Protein AF-A0AB34J6I8-F1 (afdb_monomer_lite)

Organism: Prymnesium parvum (NCBI:txid97485)

pLDDT: mean 70.32, std 20.54, range [37.75, 97.75]

Sequence (292 aa):
MPMGRDIDIMGYQRGAHVDGAAVCPQYVFKIPGGTNPDGTALFGWNDSAAVLCTRCGHRDSDHVVIRDTTLDEMNKKEEPARPVAARPPAAKPPAASPAAAMAVHELEHAVHAPLQLFELEPGVADPLASVAYADAKREHEAKVKARVLAEKAEAARIAQAMESASLRQPAARAVSVDPSEEENARRLADENERFKAEVEAMVKQARTAPPTSSKVAALSALPPEGSPADVAEMLSKLNLSQYIEKFEEEGMELSVLIALARGDGKEALDEALKEAGVKSVGHRLKIFAALQ

Structure (mmCIF, N/CA/C/O backbone):
data_AF-A0AB34J6I8-F1
#
_entry.id   AF-A0AB34J6I8-F1
#
loop_
_atom_site.group_PDB
_atom_site.id
_atom_site.type_symbol
_atom_site.label_atom_id
_atom_site.label_alt_id
_atom_site.label_comp_id
_atom_site.label_asym_id
_atom_site.label_entity_id
_atom_site.label_seq_id
_atom_site.pdbx_PDB_ins_code
_atom_site.Cartn_x
_atom_site.Cartn_y
_atom_site.Cartn_z
_atom_site.occupancy
_atom_site.B_iso_or_equiv
_atom_site.auth_seq_id
_atom_site.auth_comp_id
_atom_site.auth_asym_id
_atom_site.auth_atom_id
_atom_site.pdbx_PDB_model_num
ATOM 1 N N . MET A 1 1 ? 4.162 -9.900 -49.508 1.00 40.66 1 MET A N 1
ATOM 2 C CA . MET A 1 1 ? 2.695 -9.699 -49.537 1.00 40.66 1 MET A CA 1
ATOM 3 C C . MET A 1 1 ? 2.414 -8.280 -49.070 1.00 40.66 1 MET A C 1
ATOM 5 O O . MET A 1 1 ? 3.150 -7.835 -48.197 1.00 40.66 1 MET A O 1
ATOM 9 N N . PRO A 1 2 ? 1.457 -7.537 -49.651 1.00 38.12 2 PRO A N 1
ATOM 10 C CA . PRO A 1 2 ? 1.084 -6.235 -49.105 1.00 38.12 2 PRO A CA 1
ATOM 11 C C . PRO A 1 2 ? 0.575 -6.454 -47.677 1.00 38.12 2 PRO A C 1
ATOM 13 O O . PRO A 1 2 ? -0.382 -7.202 -47.483 1.00 38.12 2 PRO A O 1
ATOM 16 N N . MET A 1 3 ? 1.248 -5.871 -46.682 1.00 43.16 3 MET A N 1
ATOM 17 C CA . MET A 1 3 ? 0.738 -5.879 -45.313 1.00 43.16 3 MET A CA 1
ATOM 18 C C . MET A 1 3 ? -0.619 -5.170 -45.338 1.00 43.16 3 MET A C 1
ATOM 20 O O . MET A 1 3 ? -0.734 -4.064 -45.875 1.00 43.16 3 MET A O 1
ATOM 24 N N . GLY A 1 4 ? -1.669 -5.836 -44.848 1.00 52.19 4 GLY A N 1
ATOM 25 C CA . GLY A 1 4 ? -2.966 -5.187 -44.671 1.00 52.19 4 GLY A CA 1
ATOM 26 C C . GLY A 1 4 ? -2.766 -3.931 -43.823 1.00 52.19 4 GLY A C 1
ATOM 27 O O . GLY A 1 4 ? -1.995 -3.968 -42.870 1.00 52.19 4 GLY A O 1
ATOM 28 N N . ARG A 1 5 ? -3.426 -2.817 -44.170 1.00 53.84 5 ARG A N 1
ATOM 29 C CA . ARG A 1 5 ? -3.238 -1.498 -43.515 1.00 53.84 5 ARG A CA 1
ATOM 30 C C . ARG A 1 5 ? -3.460 -1.522 -41.991 1.00 53.84 5 ARG A C 1
ATOM 32 O O . ARG A 1 5 ? -3.055 -0.606 -41.275 1.00 53.84 5 ARG A O 1
ATOM 39 N N . ASP A 1 6 ? -4.071 -2.595 -41.508 1.00 54.31 6 ASP A N 1
ATOM 40 C CA . ASP A 1 6 ? -4.494 -2.792 -40.130 1.00 54.31 6 ASP A CA 1
ATOM 41 C C . ASP A 1 6 ? -3.603 -3.781 -39.361 1.00 54.31 6 ASP A C 1
ATOM 43 O O . ASP A 1 6 ? -3.950 -4.159 -38.244 1.00 54.31 6 ASP A O 1
ATOM 47 N N . ILE A 1 7 ? -2.471 -4.190 -39.948 1.00 54.69 7 ILE A N 1
ATOM 48 C CA . ILE A 1 7 ? -1.464 -5.046 -39.316 1.00 54.69 7 ILE A CA 1
ATOM 49 C C . ILE A 1 7 ? -0.246 -4.189 -38.958 1.00 54.69 7 ILE A C 1
ATOM 51 O O . ILE A 1 7 ? 0.306 -3.500 -39.817 1.00 54.69 7 ILE A O 1
ATOM 55 N N . ASP A 1 8 ? 0.135 -4.193 -37.684 1.00 53.00 8 ASP A N 1
ATOM 56 C CA . ASP A 1 8 ? 1.329 -3.502 -37.195 1.00 53.00 8 ASP A CA 1
ATOM 57 C C . ASP A 1 8 ? 2.629 -4.159 -37.707 1.00 53.00 8 ASP A C 1
ATOM 59 O O . ASP A 1 8 ? 2.628 -5.309 -38.146 1.00 53.00 8 ASP A O 1
ATOM 63 N N . ILE A 1 9 ? 3.756 -3.448 -37.612 1.00 48.53 9 ILE A N 1
ATOM 64 C CA . ILE A 1 9 ? 5.097 -3.944 -37.951 1.00 48.53 9 ILE A CA 1
ATOM 65 C C . ILE A 1 9 ? 5.464 -5.235 -37.199 1.00 48.53 9 ILE A C 1
ATOM 67 O O . ILE A 1 9 ? 6.240 -6.037 -37.711 1.00 48.53 9 ILE A O 1
ATOM 71 N N . MET A 1 10 ? 4.855 -5.473 -36.033 1.00 46.88 10 MET A N 1
ATOM 72 C CA . MET A 1 10 ? 5.020 -6.692 -35.232 1.00 46.88 10 MET A CA 1
ATOM 73 C C . MET A 1 10 ? 4.006 -7.808 -35.562 1.00 46.88 10 MET A C 1
ATOM 75 O O . MET A 1 10 ? 3.987 -8.836 -34.894 1.00 46.88 10 MET A O 1
ATOM 79 N N . GLY A 1 11 ? 3.149 -7.638 -36.578 1.00 52.91 11 GLY A N 1
ATOM 80 C CA . GLY A 1 11 ? 2.193 -8.661 -37.026 1.00 52.91 11 GLY A CA 1
ATOM 81 C C . GLY A 1 11 ? 0.832 -8.662 -36.314 1.00 52.91 11 GLY A C 1
ATOM 82 O O . GLY A 1 11 ? -0.002 -9.526 -36.599 1.00 52.91 11 GLY A O 1
ATOM 83 N N . TYR A 1 12 ? 0.569 -7.696 -35.429 1.00 56.09 12 TYR A N 1
ATOM 84 C CA . TYR A 1 12 ? -0.700 -7.580 -34.701 1.00 56.09 12 TYR A CA 1
ATOM 85 C C . TYR A 1 12 ? -1.813 -6.990 -35.565 1.00 56.09 12 TYR A C 1
ATOM 87 O O . TYR A 1 12 ? -1.638 -5.929 -36.161 1.00 56.09 12 TYR A O 1
ATOM 95 N N . GLN A 1 13 ? -2.973 -7.651 -35.605 1.00 54.62 13 GLN A N 1
ATOM 96 C CA . GLN A 1 13 ? -4.140 -7.201 -36.366 1.00 54.62 13 GLN A CA 1
ATOM 97 C C . GLN A 1 13 ? -5.084 -6.374 -35.478 1.00 54.62 13 GLN A C 1
ATOM 99 O O . GLN A 1 13 ? -5.568 -6.860 -34.458 1.00 54.62 13 GLN A O 1
ATOM 104 N N . ARG A 1 14 ? -5.359 -5.121 -35.864 1.00 56.16 14 ARG A N 1
ATOM 105 C CA . ARG A 1 14 ? -6.187 -4.189 -35.078 1.00 56.16 14 ARG A CA 1
ATOM 106 C C . ARG A 1 14 ? -7.669 -4.595 -35.027 1.00 56.16 14 ARG A C 1
ATOM 108 O O . ARG A 1 14 ? -8.263 -4.924 -36.052 1.00 56.16 14 ARG A O 1
ATOM 115 N N . GLY A 1 15 ? -8.282 -4.440 -33.847 1.00 50.62 15 GLY A N 1
ATOM 116 C CA . GLY A 1 15 ? -9.727 -4.247 -33.674 1.00 50.62 15 GLY A CA 1
ATOM 117 C C . GLY A 1 15 ? -10.545 -5.437 -33.172 1.00 50.62 15 GLY A C 1
ATOM 118 O O . GLY A 1 15 ? -11.742 -5.255 -32.972 1.00 50.62 15 GLY A O 1
ATOM 119 N N . ALA A 1 16 ? -9.960 -6.615 -32.957 1.00 52.97 16 ALA A N 1
ATOM 120 C CA . ALA A 1 16 ? -10.672 -7.714 -32.304 1.00 52.97 16 ALA A CA 1
ATOM 121 C C . ALA A 1 16 ? -10.803 -7.449 -30.793 1.00 52.97 16 ALA A C 1
ATOM 123 O O . ALA A 1 16 ? -9.879 -6.930 -30.171 1.00 52.97 16 ALA A O 1
ATOM 124 N N . HIS A 1 17 ? -11.960 -7.783 -30.224 1.00 53.38 17 HIS A N 1
ATOM 125 C CA . HIS A 1 17 ? -12.178 -7.751 -28.781 1.00 53.38 17 HIS A CA 1
ATOM 126 C C . HIS A 1 17 ? -11.607 -9.018 -28.139 1.00 53.38 17 HIS A C 1
ATOM 128 O O . HIS A 1 17 ? -11.623 -10.082 -28.763 1.00 53.38 17 HIS A O 1
ATOM 134 N N . VAL A 1 18 ? -11.180 -8.920 -26.876 1.00 53.59 18 VAL A N 1
ATOM 135 C CA . VAL A 1 18 ? -10.794 -10.089 -26.058 1.00 53.59 18 VAL A CA 1
ATOM 136 C C . VAL A 1 18 ? -11.926 -11.132 -26.019 1.00 53.59 18 VAL A C 1
ATOM 138 O O . VAL A 1 18 ? -11.663 -12.330 -26.062 1.00 53.59 18 VAL A O 1
ATOM 141 N N . ASP A 1 19 ? -13.184 -10.681 -26.070 1.00 53.12 19 ASP A N 1
ATOM 142 C CA . ASP A 1 19 ? -14.381 -11.532 -26.011 1.00 53.12 19 ASP A CA 1
ATOM 143 C C . ASP A 1 19 ? -14.828 -12.125 -27.367 1.00 53.12 19 ASP A C 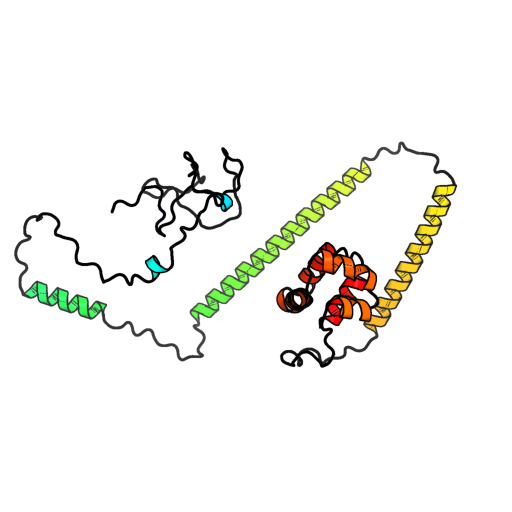1
ATOM 145 O O . ASP A 1 19 ? -15.854 -12.805 -27.440 1.00 53.12 19 ASP A O 1
ATOM 149 N N . GLY A 1 20 ? -14.091 -11.895 -28.463 1.00 49.44 20 GLY A N 1
ATOM 150 C CA . GLY A 1 20 ? -14.336 -12.585 -29.733 1.00 49.44 20 GLY A CA 1
ATOM 151 C C . GLY A 1 20 ? -14.052 -11.788 -31.008 1.00 49.44 20 GLY A C 1
ATOM 152 O O . GLY A 1 20 ? -13.880 -10.569 -31.016 1.00 49.44 20 GLY A O 1
ATOM 153 N N . ALA A 1 21 ? -14.054 -12.514 -32.132 1.00 44.28 21 ALA A N 1
ATOM 154 C CA . ALA A 1 21 ? -13.615 -12.080 -33.466 1.00 44.28 21 ALA A CA 1
ATOM 155 C C . ALA A 1 21 ? -14.528 -11.058 -34.183 1.00 44.28 21 ALA A C 1
ATOM 157 O O . ALA A 1 21 ? -14.562 -10.998 -35.414 1.00 44.28 21 ALA A O 1
ATOM 158 N N . ALA A 1 22 ? -15.276 -10.239 -33.446 1.00 50.84 22 ALA A N 1
ATOM 159 C CA . ALA A 1 22 ? -15.954 -9.086 -34.015 1.00 50.84 22 ALA A CA 1
ATOM 160 C C . ALA A 1 22 ? -14.975 -7.908 -34.019 1.00 50.84 22 ALA A C 1
ATOM 162 O O . ALA A 1 22 ? -14.840 -7.189 -33.033 1.00 50.84 22 ALA A O 1
ATOM 163 N N . VAL A 1 23 ? -14.270 -7.727 -35.136 1.00 53.97 23 VAL A N 1
ATOM 164 C CA . VAL A 1 23 ? -13.429 -6.545 -35.349 1.00 53.97 23 VAL A CA 1
ATOM 165 C C . VAL A 1 23 ? -14.320 -5.305 -35.284 1.00 53.97 23 VAL A C 1
ATOM 167 O O . VAL A 1 23 ? -15.255 -5.209 -36.080 1.00 53.97 23 VAL A O 1
ATOM 170 N N . CYS A 1 24 ? -14.061 -4.359 -34.375 1.00 53.19 24 CYS A N 1
ATOM 171 C CA . CYS A 1 24 ? -14.799 -3.096 -34.330 1.00 53.19 24 CYS A CA 1
ATOM 172 C C . CYS A 1 24 ? -14.593 -2.364 -35.671 1.00 53.19 24 CYS A C 1
ATOM 174 O O . CYS A 1 24 ? -13.497 -1.865 -35.942 1.00 53.19 24 CYS A O 1
ATOM 176 N N . PRO A 1 25 ? -15.620 -2.282 -36.539 1.00 51.72 25 PRO A N 1
ATOM 177 C CA . PRO A 1 25 ? -15.422 -1.993 -37.962 1.00 51.72 25 PRO A CA 1
ATOM 178 C C . PRO A 1 25 ? -15.027 -0.538 -38.253 1.00 51.72 25 PRO A C 1
ATOM 180 O O . PRO A 1 25 ? -14.805 -0.177 -39.405 1.00 51.72 25 PRO A O 1
ATOM 183 N N . GLN A 1 26 ? -14.971 0.322 -37.230 1.00 49.09 26 GLN A N 1
ATOM 184 C CA . GLN A 1 26 ? -14.613 1.738 -37.351 1.00 49.09 26 GLN A CA 1
ATOM 185 C C . GLN A 1 26 ? -13.734 2.221 -36.191 1.00 49.09 26 GLN A C 1
ATOM 187 O O . GLN A 1 26 ? -13.915 3.334 -35.695 1.00 49.09 26 GLN A O 1
ATOM 192 N N . TYR A 1 27 ? -12.794 1.396 -35.732 1.00 49.91 27 TYR A N 1
ATOM 193 C CA . TYR A 1 27 ? -11.804 1.833 -34.752 1.00 49.91 27 TYR A CA 1
ATOM 194 C C . TYR A 1 27 ? -10.864 2.878 -35.385 1.00 49.91 27 TYR A C 1
ATOM 196 O O . TYR A 1 27 ? -9.976 2.546 -36.167 1.00 49.91 27 TYR A O 1
ATOM 204 N N . VAL A 1 28 ? -11.092 4.162 -35.091 1.00 47.44 28 VAL A N 1
ATOM 205 C CA . VAL A 1 28 ? -10.280 5.286 -35.585 1.00 47.44 28 VAL A CA 1
ATOM 206 C C . VAL A 1 28 ? -9.647 5.986 -34.392 1.00 47.44 28 VAL A C 1
ATOM 208 O O . VAL A 1 28 ? -10.306 6.761 -33.701 1.00 47.44 28 VAL A O 1
ATOM 211 N N . PHE A 1 29 ? -8.357 5.742 -34.166 1.00 50.75 29 PHE A N 1
ATOM 212 C CA . PHE A 1 29 ? -7.576 6.526 -33.215 1.00 50.75 29 PHE A CA 1
ATOM 213 C C . PHE A 1 29 ? -7.026 7.767 -33.930 1.00 50.75 29 PHE A C 1
ATOM 215 O O . PHE A 1 29 ? -6.323 7.656 -34.934 1.00 50.75 29 PHE A O 1
ATOM 222 N N . LYS A 1 30 ? -7.341 8.963 -33.428 1.00 44.44 30 LYS A N 1
ATOM 223 C CA . LYS A 1 30 ? -6.627 10.191 -33.796 1.00 44.44 30 LYS A CA 1
ATOM 224 C C . LYS A 1 30 ? -5.776 10.601 -32.606 1.00 44.44 30 LYS A C 1
ATOM 226 O O . LYS A 1 30 ? -6.299 11.172 -31.657 1.00 44.44 30 LYS A O 1
ATOM 231 N N . ILE A 1 31 ? -4.474 10.329 -32.676 1.00 45.28 31 ILE A N 1
ATOM 232 C CA . ILE A 1 31 ? -3.503 10.917 -31.750 1.00 45.28 31 ILE A CA 1
ATOM 233 C C . ILE A 1 31 ? -3.376 12.396 -32.131 1.00 45.28 31 ILE A C 1
ATOM 235 O O . ILE A 1 31 ? -2.993 12.691 -33.270 1.00 45.28 31 ILE A O 1
ATOM 239 N N . PRO A 1 32 ? -3.693 13.352 -31.246 1.00 41.47 32 PRO A N 1
ATOM 240 C CA . PRO A 1 32 ? -3.373 14.742 -31.513 1.00 41.47 32 PRO A CA 1
ATOM 241 C C . PRO A 1 32 ? -1.844 14.909 -31.475 1.00 41.47 32 PRO A C 1
ATOM 243 O O . PRO A 1 32 ? -1.246 14.890 -30.406 1.00 41.47 32 PRO A O 1
ATOM 246 N N . GLY A 1 33 ? -1.211 15.065 -32.645 1.00 44.88 33 GLY A N 1
ATOM 247 C CA . GLY A 1 33 ? 0.167 15.571 -32.747 1.00 44.88 33 GLY A CA 1
ATOM 248 C C . GLY A 1 33 ? 1.246 14.654 -33.337 1.00 44.88 33 GLY A C 1
ATOM 249 O O . GLY A 1 33 ? 2.400 15.065 -33.342 1.00 44.88 33 GLY A O 1
ATOM 250 N N . GLY A 1 34 ? 0.931 13.470 -33.872 1.00 45.44 34 GLY A N 1
ATOM 251 C CA . GLY A 1 34 ? 1.958 12.597 -34.459 1.00 45.44 34 GLY A CA 1
ATOM 252 C C . GLY A 1 34 ? 1.508 11.916 -35.743 1.00 45.44 34 GLY A C 1
ATOM 253 O O . GLY A 1 34 ? 0.829 10.895 -35.689 1.00 45.44 34 GLY A O 1
ATOM 254 N N . THR A 1 35 ? 1.912 12.444 -36.896 1.00 52.34 35 THR A N 1
ATOM 255 C CA . THR A 1 35 ? 1.857 11.733 -38.183 1.00 52.34 35 THR A CA 1
ATOM 256 C C . THR A 1 35 ? 3.265 11.585 -38.737 1.00 52.34 35 THR A C 1
ATOM 258 O O . THR A 1 35 ? 4.020 12.556 -38.765 1.00 52.34 35 THR A O 1
ATOM 261 N N . ASN A 1 36 ? 3.599 10.381 -39.196 1.00 53.25 36 ASN A N 1
ATOM 262 C CA . ASN A 1 36 ? 4.770 10.116 -40.024 1.00 53.25 36 ASN A CA 1
ATOM 263 C C . ASN A 1 36 ? 4.726 10.963 -41.311 1.00 53.25 36 ASN A C 1
ATOM 265 O O . ASN A 1 36 ? 3.641 11.392 -41.723 1.00 53.25 36 ASN A O 1
ATOM 269 N N . PRO A 1 37 ? 5.869 11.145 -41.999 1.00 46.38 37 PRO A N 1
ATOM 270 C CA . PRO A 1 37 ? 5.936 11.820 -43.302 1.00 46.38 37 PRO A CA 1
ATOM 271 C C . PRO A 1 37 ? 4.986 11.217 -44.350 1.00 46.38 37 PRO A C 1
ATOM 273 O O . PRO A 1 37 ? 4.523 11.911 -45.251 1.00 46.38 37 PRO A O 1
ATOM 276 N N . ASP A 1 38 ? 4.653 9.938 -44.183 1.00 54.22 38 ASP A N 1
ATOM 277 C CA . ASP A 1 38 ? 3.806 9.141 -45.072 1.00 54.22 38 ASP A CA 1
ATOM 278 C C . ASP A 1 38 ? 2.299 9.323 -44.780 1.00 54.22 38 ASP A C 1
ATOM 280 O O . ASP A 1 38 ? 1.450 8.695 -45.412 1.00 54.22 38 ASP A O 1
ATOM 284 N N . GLY A 1 39 ? 1.949 10.157 -43.790 1.00 54.38 39 GLY A N 1
ATOM 285 C CA . GLY A 1 39 ? 0.573 10.451 -43.371 1.00 54.38 39 GLY A CA 1
ATOM 286 C C . GLY A 1 39 ? -0.035 9.454 -42.376 1.00 54.38 39 GLY A C 1
ATOM 287 O O . GLY A 1 39 ? -1.179 9.630 -41.957 1.00 54.38 39 GLY A O 1
ATOM 288 N N . THR A 1 40 ? 0.700 8.417 -41.968 1.00 54.06 40 THR A N 1
ATOM 289 C CA . THR A 1 40 ? 0.245 7.437 -40.967 1.00 54.06 40 THR A CA 1
ATOM 290 C C . THR A 1 40 ? 0.448 7.971 -39.547 1.00 54.06 40 THR A C 1
ATOM 292 O O . THR A 1 40 ? 1.470 8.593 -39.271 1.00 54.06 40 THR A O 1
ATOM 295 N N . ALA A 1 41 ? -0.484 7.730 -38.623 1.00 53.06 41 ALA A N 1
ATOM 296 C CA . ALA A 1 41 ? -0.333 8.161 -37.229 1.00 53.06 41 ALA A CA 1
ATOM 297 C C . ALA A 1 41 ? 0.813 7.405 -36.520 1.00 53.06 41 ALA A C 1
ATOM 299 O O . ALA A 1 41 ? 0.943 6.191 -36.674 1.00 53.06 41 ALA A O 1
ATOM 300 N N . LEU A 1 42 ? 1.647 8.132 -35.773 1.00 44.69 42 LEU A N 1
ATOM 301 C CA . LEU A 1 42 ? 2.812 7.629 -35.035 1.00 44.69 42 LEU A CA 1
ATOM 302 C C . LEU A 1 42 ? 2.339 7.087 -33.679 1.00 44.69 42 LEU A C 1
ATOM 304 O O . LEU A 1 42 ? 1.887 7.867 -32.844 1.00 44.69 42 LEU A O 1
ATOM 308 N N . PHE A 1 43 ? 2.406 5.772 -33.459 1.00 53.78 43 PHE A N 1
ATOM 309 C CA . PHE A 1 43 ? 1.937 5.161 -32.211 1.00 53.78 43 PHE A CA 1
ATOM 310 C C . PHE A 1 43 ? 3.058 5.097 -31.170 1.00 53.78 43 PHE A C 1
ATOM 312 O O . PHE A 1 43 ? 4.060 4.412 -31.359 1.00 53.78 43 PHE A O 1
ATOM 319 N N . GLY A 1 44 ? 2.877 5.828 -30.067 1.00 40.47 44 GLY A N 1
ATOM 320 C CA . GLY A 1 44 ? 3.699 5.717 -28.867 1.00 40.47 44 GLY A CA 1
ATOM 321 C C . GLY A 1 44 ? 3.104 4.679 -27.923 1.00 40.47 44 GLY A C 1
ATOM 322 O O . GLY A 1 44 ? 1.954 4.803 -27.518 1.00 40.47 44 GLY A O 1
ATOM 323 N N . TRP A 1 45 ? 3.897 3.673 -27.566 1.00 40.25 45 TRP A N 1
ATOM 324 C CA . TRP A 1 45 ? 3.554 2.572 -26.660 1.00 40.25 45 TRP A CA 1
ATOM 325 C C . TRP A 1 45 ? 3.562 3.005 -25.181 1.00 40.25 45 TRP A C 1
ATOM 327 O O . TRP A 1 45 ? 4.104 2.311 -24.329 1.00 40.25 45 TRP A O 1
ATOM 337 N N . ASN A 1 46 ? 3.060 4.207 -24.884 1.00 37.75 46 ASN A N 1
ATOM 338 C CA . ASN A 1 46 ? 3.107 4.764 -23.536 1.00 37.75 46 ASN A CA 1
ATOM 339 C C . ASN A 1 46 ? 1.701 5.126 -23.054 1.00 37.75 46 ASN A C 1
ATOM 341 O O . ASN A 1 46 ? 1.175 6.207 -23.330 1.00 37.75 46 ASN A O 1
ATOM 345 N N . ASP A 1 47 ? 1.119 4.160 -22.350 1.00 47.59 47 ASP A N 1
ATOM 346 C CA . ASP A 1 47 ? -0.123 4.235 -21.598 1.00 47.59 47 ASP A CA 1
ATOM 347 C C . ASP A 1 47 ? -0.082 5.337 -20.532 1.00 47.59 47 ASP A C 1
ATOM 349 O O . ASP A 1 47 ? 0.847 5.438 -19.731 1.00 47.59 47 ASP A O 1
ATOM 353 N N . SER A 1 48 ? -1.120 6.174 -20.513 1.00 41.34 48 SER A N 1
ATOM 354 C CA . SER A 1 48 ? -1.620 6.902 -19.323 1.00 41.34 48 SER A CA 1
ATOM 355 C C . SER A 1 48 ? -2.788 7.835 -19.661 1.00 41.34 48 SER A C 1
ATOM 357 O O . SER A 1 48 ? -3.487 8.294 -18.761 1.00 41.34 48 SER A O 1
ATOM 359 N N . ALA A 1 49 ? -3.060 8.078 -20.945 1.00 45.06 49 ALA A N 1
ATOM 360 C CA . ALA A 1 49 ? -4.230 8.826 -21.401 1.00 45.06 49 ALA A CA 1
ATOM 361 C C . ALA A 1 49 ? -5.139 7.947 -22.276 1.00 45.06 49 ALA A C 1
ATOM 363 O O . ALA A 1 49 ? -5.368 8.244 -23.447 1.00 45.06 49 ALA A O 1
ATOM 364 N N . ALA A 1 50 ? -5.640 6.850 -21.708 1.00 48.44 50 ALA A N 1
ATOM 365 C CA . ALA A 1 50 ? -6.609 5.986 -22.371 1.00 48.44 50 ALA A CA 1
ATOM 366 C C . ALA A 1 50 ? -7.947 6.724 -22.540 1.00 48.44 50 ALA A C 1
ATOM 368 O O . ALA A 1 50 ? -8.695 6.942 -21.582 1.00 48.44 50 ALA A O 1
ATOM 369 N N . VAL A 1 51 ? -8.244 7.141 -23.771 1.00 56.72 51 VAL A N 1
ATOM 370 C CA . VAL A 1 51 ? -9.539 7.715 -24.147 1.00 56.72 51 VAL A CA 1
ATOM 371 C C . VAL A 1 51 ? -10.422 6.558 -24.589 1.00 56.72 51 VAL A C 1
ATOM 373 O O . VAL A 1 51 ? -10.131 5.893 -25.580 1.00 56.72 51 VAL A O 1
ATOM 376 N N . LEU A 1 52 ? -11.489 6.314 -23.828 1.00 57.88 52 LEU A N 1
ATOM 377 C CA . LEU A 1 52 ? -12.513 5.305 -24.112 1.00 57.88 52 LEU A CA 1
ATOM 378 C C . LEU A 1 52 ? -12.876 5.289 -25.602 1.00 57.88 52 LEU A C 1
ATOM 380 O O . LEU A 1 52 ? -13.031 6.344 -26.227 1.00 57.88 52 LEU A O 1
ATOM 384 N N . CYS A 1 53 ? -13.079 4.097 -26.166 1.00 60.16 53 CYS A N 1
ATOM 385 C CA . CYS A 1 53 ? -13.594 3.993 -27.523 1.00 60.16 53 CYS A CA 1
ATOM 386 C C . CYS A 1 53 ? -14.966 4.678 -27.585 1.00 60.16 53 CYS A C 1
ATOM 388 O O . CYS A 1 53 ? -15.914 4.258 -26.926 1.00 60.16 53 CYS A O 1
ATOM 390 N N . THR A 1 54 ? -15.106 5.715 -28.409 1.00 54.16 54 THR A N 1
ATOM 391 C CA . THR A 1 54 ? -16.329 6.535 -28.487 1.00 54.16 54 THR A CA 1
ATOM 392 C C . THR A 1 54 ? -17.573 5.770 -28.937 1.00 54.16 54 THR A C 1
ATOM 394 O O . THR A 1 54 ? -18.683 6.271 -28.775 1.00 54.16 54 THR A O 1
ATOM 397 N N . ARG A 1 55 ? -17.413 4.567 -29.503 1.00 60.03 55 ARG A N 1
ATOM 398 C CA . ARG A 1 55 ? -18.523 3.757 -30.011 1.00 60.03 55 ARG A CA 1
ATOM 399 C C . ARG A 1 55 ? -18.955 2.647 -29.058 1.00 60.03 55 ARG A C 1
ATOM 401 O O . ARG A 1 55 ? -20.151 2.503 -28.832 1.00 60.03 55 ARG A O 1
ATOM 408 N N . CYS A 1 56 ? -18.020 1.852 -28.538 1.00 63.00 56 CYS A N 1
ATOM 409 C CA . CYS A 1 56 ? -18.351 0.744 -27.634 1.00 63.00 56 CYS A CA 1
ATOM 410 C C . CYS A 1 56 ? -18.171 1.101 -26.152 1.00 63.00 56 CYS A C 1
ATOM 412 O O . CYS A 1 56 ? -18.571 0.317 -25.301 1.00 63.00 56 CYS A O 1
ATOM 414 N N . GLY A 1 57 ? -17.559 2.243 -25.825 1.00 59.72 57 GLY A N 1
ATOM 415 C CA . GLY A 1 57 ? -17.327 2.689 -24.449 1.00 59.72 57 GLY A CA 1
ATOM 416 C C . GLY A 1 57 ? -16.282 1.883 -23.672 1.00 59.72 57 GLY A C 1
ATOM 417 O O . GLY A 1 57 ? -16.058 2.183 -22.505 1.00 59.72 57 GLY A O 1
ATOM 418 N N . HIS A 1 58 ? -15.646 0.886 -24.292 1.00 64.00 58 HIS A N 1
ATOM 419 C CA . HIS A 1 58 ? -14.613 0.070 -23.652 1.00 64.00 58 HIS A CA 1
ATOM 420 C C . HIS A 1 58 ? -13.253 0.765 -23.707 1.00 64.00 58 HIS A C 1
ATOM 422 O O . HIS A 1 58 ? -13.030 1.661 -24.538 1.00 64.00 58 HIS A O 1
ATOM 428 N N . ARG A 1 59 ? -12.347 0.361 -22.812 1.00 61.03 59 ARG A N 1
ATOM 429 C CA . ARG A 1 59 ? -10.994 0.915 -22.773 1.00 61.03 59 ARG A CA 1
ATOM 430 C C . ARG A 1 59 ? -10.216 0.446 -23.996 1.00 61.03 59 ARG A C 1
ATOM 432 O O . ARG A 1 59 ? -10.510 -0.581 -24.603 1.00 61.03 59 ARG A O 1
ATOM 439 N N . ASP A 1 60 ? -9.251 1.247 -24.407 1.00 62.75 60 ASP A N 1
ATOM 440 C CA . ASP A 1 60 ? -8.333 0.922 -25.499 1.00 62.75 60 ASP A CA 1
ATOM 441 C C . ASP A 1 60 ? -7.529 -0.355 -25.228 1.00 62.75 60 ASP A C 1
ATOM 443 O O . ASP A 1 60 ? -7.356 -1.153 -26.149 1.00 62.75 60 ASP A O 1
ATOM 447 N N . SER A 1 61 ? -7.160 -0.598 -23.968 1.00 64.06 61 SER A N 1
ATOM 448 C CA . SER A 1 61 ? -6.579 -1.855 -23.481 1.00 64.06 61 SER A CA 1
ATOM 449 C C . SER A 1 61 ? -7.384 -3.090 -23.893 1.00 64.06 61 SER A C 1
ATOM 451 O O . SER A 1 61 ? -6.812 -4.142 -24.156 1.00 64.06 61 SER A O 1
ATOM 453 N N . ASP A 1 62 ? -8.705 -2.949 -24.019 1.00 62.25 62 ASP A N 1
ATOM 454 C CA . ASP A 1 62 ? -9.628 -4.054 -24.293 1.00 62.25 62 ASP A CA 1
ATOM 455 C C . ASP A 1 62 ? -9.781 -4.334 -25.807 1.00 62.25 62 ASP A C 1
ATOM 457 O O . ASP A 1 62 ? -10.512 -5.241 -26.210 1.00 62.25 62 ASP A O 1
ATOM 461 N N . HIS A 1 63 ? -9.111 -3.546 -26.664 1.00 59.00 63 HIS A N 1
ATOM 462 C CA . HIS A 1 63 ? -9.170 -3.627 -28.135 1.00 59.00 63 HIS A CA 1
ATOM 463 C C . HIS A 1 63 ? -7.906 -4.217 -28.780 1.00 59.00 63 HIS A C 1
ATOM 465 O O . HIS A 1 63 ? -7.751 -4.172 -30.008 1.00 59.00 63 HIS A O 1
ATOM 471 N N . VAL A 1 64 ? -6.989 -4.752 -27.975 1.00 56.84 64 VAL A N 1
ATOM 472 C CA . VAL A 1 64 ? -5.750 -5.364 -28.457 1.00 56.84 64 VAL A CA 1
ATOM 473 C C . VAL A 1 64 ? -5.834 -6.872 -28.255 1.00 56.84 64 VAL A C 1
ATOM 475 O O . VAL A 1 64 ? -5.618 -7.375 -27.159 1.00 56.84 64 VAL A O 1
ATOM 478 N N . VAL A 1 65 ? -6.120 -7.611 -29.329 1.00 49.84 65 VAL A N 1
ATOM 479 C CA . VAL A 1 65 ? -5.915 -9.065 -29.347 1.00 49.84 65 VAL A CA 1
ATOM 480 C C . VAL A 1 65 ? -4.534 -9.349 -29.921 1.00 49.84 65 VAL A C 1
ATOM 482 O O . VAL A 1 65 ? -4.252 -9.104 -31.097 1.00 49.84 65 VAL A O 1
ATOM 485 N N . ILE A 1 66 ? -3.674 -9.888 -29.063 1.00 47.44 66 ILE A N 1
ATOM 486 C CA . ILE A 1 66 ? -2.465 -10.613 -29.445 1.00 47.44 66 ILE A CA 1
ATOM 487 C C . ILE A 1 66 ? -2.960 -11.833 -30.223 1.00 47.44 66 ILE A C 1
ATOM 489 O O . ILE A 1 66 ? -3.780 -12.594 -29.715 1.00 47.44 66 ILE A O 1
ATOM 493 N N . ARG A 1 67 ? -2.532 -12.005 -31.477 1.00 43.66 67 ARG A N 1
ATOM 494 C CA . ARG A 1 67 ? -2.817 -13.251 -32.195 1.00 43.66 67 ARG A CA 1
ATOM 495 C C . ARG A 1 67 ? -2.282 -14.392 -31.333 1.00 43.66 67 ARG A C 1
ATOM 497 O O . ARG A 1 67 ? -1.097 -14.364 -31.008 1.00 43.66 67 ARG A O 1
ATOM 504 N N . ASP A 1 68 ? -3.116 -15.380 -31.018 1.00 42.41 68 ASP A N 1
ATOM 505 C CA . ASP A 1 68 ? -2.628 -16.684 -30.580 1.00 42.41 68 ASP A CA 1
ATOM 506 C C . ASP A 1 68 ? -1.780 -17.233 -31.726 1.00 42.41 68 ASP A C 1
ATOM 508 O O . ASP A 1 68 ? -2.272 -17.861 -32.665 1.00 42.41 68 ASP A O 1
ATOM 512 N N . THR A 1 69 ? -0.487 -16.936 -31.702 1.00 41.44 69 THR A N 1
ATOM 513 C CA . THR A 1 69 ? 0.488 -17.689 -32.466 1.00 41.44 69 THR A CA 1
ATOM 514 C C . THR A 1 69 ? 0.476 -19.072 -31.847 1.00 41.44 69 THR A C 1
ATOM 516 O O . THR A 1 69 ? 1.117 -19.315 -30.824 1.00 41.44 69 THR A O 1
ATOM 519 N N . THR A 1 70 ? -0.306 -19.979 -32.427 1.00 40.53 70 THR A N 1
ATOM 520 C CA . THR A 1 70 ? -0.181 -21.407 -32.155 1.00 40.53 70 THR A CA 1
ATOM 521 C C . THR A 1 70 ? 1.303 -21.753 -32.239 1.00 40.53 70 THR A C 1
ATOM 523 O O . THR A 1 70 ? 1.936 -21.443 -33.246 1.00 40.53 70 THR A O 1
ATOM 526 N N . LEU A 1 71 ? 1.863 -22.345 -31.179 1.00 47.12 71 LEU A N 1
ATOM 527 C CA . LEU A 1 71 ? 3.291 -22.682 -31.032 1.00 47.12 71 LEU A CA 1
ATOM 528 C C . LEU A 1 71 ? 3.905 -23.382 -32.265 1.00 47.12 71 LEU A C 1
ATOM 530 O O . LEU A 1 71 ? 5.108 -23.270 -32.503 1.00 47.12 71 LEU A O 1
ATOM 534 N N . ASP A 1 72 ? 3.084 -24.039 -33.088 1.00 45.94 72 ASP A N 1
ATOM 535 C CA . ASP A 1 72 ? 3.478 -24.636 -34.368 1.00 45.94 72 ASP A CA 1
ATOM 536 C C . ASP A 1 72 ? 3.935 -23.626 -35.441 1.00 45.94 72 ASP A C 1
ATOM 538 O O . ASP A 1 72 ? 4.742 -23.977 -36.303 1.00 45.94 72 ASP A O 1
ATOM 542 N N . GLU A 1 73 ? 3.482 -22.368 -35.406 1.00 50.44 73 GLU A N 1
ATOM 543 C CA . GLU A 1 73 ? 3.943 -21.326 -36.337 1.00 50.44 73 GLU A CA 1
ATOM 544 C C . GLU A 1 73 ? 5.286 -20.720 -35.912 1.00 50.44 73 GLU A C 1
ATOM 546 O O . GLU A 1 73 ? 6.097 -20.393 -36.774 1.00 50.44 73 GLU A O 1
ATOM 551 N N . MET A 1 74 ? 5.577 -20.657 -34.607 1.00 45.31 74 MET A N 1
ATOM 552 C CA . MET A 1 74 ? 6.873 -20.184 -34.096 1.00 45.31 74 MET A CA 1
ATOM 553 C C . MET A 1 74 ? 7.984 -21.240 -34.225 1.00 45.31 74 MET A C 1
ATOM 555 O O . MET A 1 74 ? 9.152 -20.886 -34.368 1.00 45.31 74 MET A O 1
ATOM 559 N N . ASN A 1 75 ? 7.636 -22.534 -34.220 1.00 49.34 75 ASN A N 1
ATOM 560 C CA . ASN A 1 75 ? 8.587 -23.634 -34.438 1.00 49.34 75 ASN A CA 1
ATOM 561 C C . ASN A 1 75 ? 8.874 -23.935 -35.917 1.00 49.34 75 ASN A C 1
ATOM 563 O O . ASN A 1 75 ? 9.776 -24.724 -36.221 1.00 49.34 75 ASN A O 1
ATOM 567 N N . LYS A 1 76 ? 8.182 -23.283 -36.860 1.00 46.22 76 LYS A N 1
ATOM 568 C CA . LYS A 1 76 ? 8.656 -23.219 -38.244 1.00 46.22 76 LYS A CA 1
ATOM 569 C C . LYS A 1 76 ? 9.856 -22.287 -38.293 1.00 46.22 76 LYS A C 1
ATOM 571 O O . LYS A 1 76 ? 9.736 -21.096 -38.544 1.00 46.22 76 LYS A O 1
ATOM 576 N N . LYS A 1 77 ? 11.032 -22.872 -38.067 1.00 42.34 77 LYS A N 1
ATOM 577 C CA . LYS A 1 77 ? 12.325 -22.303 -38.442 1.00 42.34 77 LYS A CA 1
ATOM 578 C C . LYS A 1 77 ? 12.185 -21.771 -39.870 1.00 42.34 77 LYS A C 1
ATOM 580 O O . LYS A 1 77 ? 12.029 -22.570 -40.793 1.00 42.34 77 LYS A O 1
ATOM 585 N N . GLU A 1 78 ? 12.160 -20.451 -40.037 1.00 46.59 78 GLU A N 1
ATOM 586 C CA . GLU A 1 78 ? 12.198 -19.845 -41.362 1.00 46.59 78 GLU A CA 1
ATOM 587 C C . GLU A 1 78 ? 13.440 -20.394 -42.066 1.00 46.59 78 GLU A C 1
ATOM 589 O O . GLU A 1 78 ? 14.578 -20.141 -41.661 1.00 46.59 78 GLU A O 1
ATOM 594 N N . GLU A 1 79 ? 13.227 -21.216 -43.094 1.00 47.72 79 GLU A N 1
ATOM 595 C CA . GLU A 1 79 ? 14.282 -21.477 -44.058 1.00 47.72 79 GLU A CA 1
ATOM 596 C C . GLU A 1 79 ? 14.705 -20.120 -44.633 1.00 47.72 79 GLU A C 1
ATOM 598 O O . GLU A 1 79 ? 13.833 -19.304 -44.957 1.00 47.72 79 GLU A O 1
ATOM 603 N N . PRO A 1 80 ? 16.018 -19.851 -44.751 1.00 44.19 80 PRO A N 1
ATOM 604 C CA . PRO A 1 80 ? 16.502 -18.583 -45.270 1.00 44.19 80 PRO A CA 1
ATOM 605 C C . PRO A 1 80 ? 15.823 -18.313 -46.610 1.00 44.19 80 PRO A C 1
ATOM 607 O O . PRO A 1 80 ? 15.861 -19.148 -47.519 1.00 44.19 80 PRO A O 1
ATOM 610 N N . ALA A 1 81 ? 15.153 -17.163 -46.686 1.00 40.47 81 ALA A N 1
ATOM 611 C CA . ALA A 1 81 ? 14.347 -16.759 -47.822 1.00 40.47 81 ALA A CA 1
ATOM 612 C C . ALA A 1 81 ? 15.085 -17.045 -49.136 1.00 40.47 81 ALA A C 1
ATOM 614 O O . ALA A 1 81 ? 16.162 -16.503 -49.401 1.00 40.47 81 ALA A O 1
ATOM 615 N N . ARG A 1 82 ? 14.490 -17.898 -49.982 1.00 52.16 82 ARG A N 1
ATOM 616 C CA . ARG A 1 82 ? 14.924 -18.019 -51.376 1.00 52.16 82 ARG A CA 1
ATOM 617 C C . ARG A 1 82 ? 14.902 -16.623 -52.008 1.00 52.16 82 ARG A C 1
ATOM 619 O O . ARG A 1 82 ? 13.934 -15.887 -51.797 1.00 52.16 82 ARG A O 1
ATOM 626 N N . PRO A 1 83 ? 15.927 -16.260 -52.795 1.00 43.75 83 PRO A N 1
ATOM 627 C CA . PRO A 1 83 ? 16.013 -14.944 -53.400 1.00 43.75 83 PRO A CA 1
ATOM 628 C C . PRO A 1 83 ? 14.778 -14.683 -54.263 1.00 43.75 83 PRO A C 1
ATOM 630 O O . PRO A 1 83 ? 14.376 -15.506 -55.089 1.00 43.75 83 PRO A O 1
ATOM 633 N N . VAL A 1 84 ? 14.168 -13.524 -54.024 1.00 44.59 84 VAL A N 1
ATOM 634 C CA . VAL A 1 84 ? 13.009 -13.006 -54.748 1.00 44.59 84 VAL A CA 1
ATOM 635 C C . VAL A 1 84 ? 13.296 -13.035 -56.250 1.00 44.59 84 VAL A C 1
ATOM 637 O O . VAL A 1 84 ? 14.320 -12.531 -56.714 1.00 44.59 84 VAL A O 1
ATOM 640 N N . ALA A 1 85 ? 12.377 -13.638 -57.006 1.00 44.72 85 ALA A N 1
ATOM 641 C CA . ALA A 1 85 ? 12.423 -13.683 -58.458 1.00 44.72 85 ALA A CA 1
ATOM 642 C C . ALA A 1 85 ? 12.527 -12.272 -59.061 1.00 44.72 85 ALA A C 1
ATOM 644 O O . ALA A 1 85 ? 11.927 -11.308 -58.583 1.00 44.72 85 ALA A O 1
ATOM 645 N N . ALA A 1 86 ? 13.320 -12.197 -60.125 1.00 40.41 86 ALA A N 1
ATOM 646 C CA . ALA A 1 86 ? 13.797 -10.998 -60.785 1.00 40.41 86 ALA A CA 1
ATOM 647 C C . ALA A 1 86 ? 12.718 -9.942 -61.084 1.00 40.41 86 ALA A C 1
ATOM 649 O O . ALA A 1 86 ? 11.695 -10.198 -61.719 1.00 40.41 86 ALA A O 1
ATOM 650 N N . ARG A 1 87 ? 13.051 -8.705 -60.713 1.00 44.62 87 ARG A N 1
ATOM 651 C CA . ARG A 1 87 ? 12.538 -7.473 -61.318 1.00 44.62 87 ARG A CA 1
ATOM 652 C C . ARG A 1 87 ? 12.830 -7.509 -62.836 1.00 44.62 87 ARG A C 1
ATOM 654 O O . ARG A 1 87 ? 13.908 -7.975 -63.210 1.00 44.62 87 ARG A O 1
ATOM 661 N N . PRO A 1 88 ? 11.937 -7.022 -63.718 1.00 53.16 88 PRO A N 1
ATOM 662 C CA . PRO A 1 88 ? 12.228 -6.941 -65.150 1.00 53.16 88 PRO A CA 1
ATOM 663 C C . PRO A 1 88 ? 13.472 -6.071 -65.411 1.00 53.16 88 PRO A C 1
ATOM 665 O O . PRO A 1 88 ? 13.738 -5.140 -64.642 1.00 53.16 88 PRO A O 1
ATOM 668 N N . PRO A 1 89 ? 14.257 -6.373 -66.462 1.00 45.25 89 PRO A N 1
ATOM 669 C CA . PRO A 1 89 ? 15.596 -5.827 -66.628 1.00 45.25 89 PRO A CA 1
ATOM 670 C C . PRO A 1 89 ? 15.545 -4.323 -66.900 1.00 45.25 89 PRO A C 1
ATOM 672 O O . PRO A 1 89 ? 15.102 -3.878 -67.958 1.00 45.25 89 PRO A O 1
ATOM 675 N N . ALA A 1 90 ? 16.056 -3.539 -65.951 1.00 50.22 90 ALA A N 1
ATOM 676 C CA . ALA A 1 90 ? 16.552 -2.206 -66.249 1.00 50.22 90 ALA A CA 1
ATOM 677 C C . ALA A 1 90 ? 17.802 -2.343 -67.133 1.00 50.22 90 ALA A C 1
ATOM 679 O O . ALA A 1 90 ? 18.613 -3.254 -66.950 1.00 50.22 90 ALA A O 1
ATOM 680 N N . ALA A 1 91 ? 17.911 -1.460 -68.122 1.00 50.84 91 ALA A N 1
ATOM 681 C CA . ALA A 1 91 ? 18.970 -1.435 -69.119 1.00 50.84 91 ALA A CA 1
ATOM 682 C C . ALA A 1 91 ? 20.371 -1.598 -68.499 1.00 50.84 91 ALA A C 1
ATOM 684 O O . ALA A 1 91 ? 20.697 -0.965 -67.496 1.00 50.84 91 ALA A O 1
ATOM 685 N N . LYS A 1 92 ? 21.191 -2.453 -69.127 1.00 42.59 92 LYS A N 1
ATOM 686 C CA . LYS A 1 92 ? 22.590 -2.709 -68.757 1.00 42.59 92 LYS A CA 1
ATOM 687 C C . LYS A 1 92 ? 23.360 -1.387 -68.590 1.00 42.59 92 LYS A C 1
ATOM 689 O O . LYS A 1 92 ? 23.470 -0.655 -69.575 1.00 42.59 92 LYS A O 1
ATOM 694 N N . PRO A 1 93 ? 23.957 -1.101 -67.419 1.00 57.50 93 PRO A N 1
ATOM 695 C CA . PRO A 1 93 ? 25.033 -0.124 -67.350 1.00 57.50 93 PRO A CA 1
ATOM 696 C C . PRO A 1 93 ? 26.262 -0.653 -68.122 1.00 57.50 93 PRO A C 1
ATOM 698 O O . PRO A 1 93 ? 26.447 -1.872 -68.221 1.00 57.50 93 PRO A O 1
ATOM 701 N N . PRO A 1 94 ? 27.083 0.233 -68.715 1.00 55.09 94 PRO A N 1
ATOM 702 C CA . PRO A 1 94 ? 28.270 -0.166 -69.464 1.00 55.09 94 PRO A CA 1
ATOM 703 C C . PRO A 1 94 ? 29.254 -0.924 -68.566 1.00 55.09 94 PRO A C 1
ATOM 705 O O . PRO A 1 94 ? 29.386 -0.625 -67.380 1.00 55.09 94 PRO A O 1
ATOM 708 N N . ALA A 1 95 ? 29.920 -1.923 -69.149 1.00 45.59 95 ALA A N 1
ATOM 709 C CA . ALA A 1 95 ? 30.848 -2.816 -68.467 1.00 45.59 95 ALA A CA 1
ATOM 710 C C . ALA A 1 95 ? 31.910 -2.023 -67.687 1.00 45.59 95 ALA A C 1
ATOM 712 O O . ALA A 1 95 ? 32.752 -1.342 -68.275 1.00 45.59 95 ALA A O 1
ATOM 713 N N . ALA A 1 96 ? 31.851 -2.113 -66.357 1.00 57.00 96 ALA A N 1
ATOM 714 C CA . ALA A 1 96 ? 32.867 -1.558 -65.482 1.00 57.00 96 ALA A CA 1
ATOM 715 C C . ALA A 1 96 ? 34.195 -2.293 -65.717 1.00 57.00 96 ALA A C 1
ATOM 717 O O . ALA A 1 96 ? 34.243 -3.522 -65.783 1.00 57.00 96 ALA A O 1
ATOM 718 N N . SER A 1 97 ? 35.265 -1.513 -65.872 1.00 61.59 97 SER A N 1
ATOM 719 C CA . SER A 1 97 ? 36.637 -1.995 -66.034 1.00 61.59 97 SER A CA 1
ATOM 720 C C . SER A 1 97 ? 37.029 -2.939 -64.883 1.00 61.59 97 SER A C 1
ATOM 722 O O . SER A 1 97 ? 36.663 -2.662 -63.738 1.00 61.59 97 SER A O 1
ATOM 724 N N . PRO A 1 98 ? 37.816 -4.004 -65.133 1.00 58.66 98 PRO A N 1
ATOM 725 C CA . PRO A 1 98 ? 38.288 -4.924 -64.091 1.00 58.66 98 PRO A CA 1
ATOM 726 C C . PRO A 1 98 ? 39.057 -4.230 -62.950 1.00 58.66 98 PRO A C 1
ATOM 728 O O . PRO A 1 98 ? 39.105 -4.756 -61.843 1.00 58.66 98 PRO A O 1
ATOM 731 N N . ALA A 1 99 ? 39.577 -3.017 -63.172 1.00 58.38 99 ALA A N 1
ATOM 732 C CA . ALA A 1 99 ? 40.192 -2.198 -62.125 1.00 58.38 99 ALA A CA 1
ATOM 733 C C . ALA A 1 99 ? 39.180 -1.661 -61.088 1.00 58.38 99 ALA A C 1
ATOM 735 O O . ALA A 1 99 ? 39.518 -1.508 -59.919 1.00 58.38 99 ALA A O 1
ATOM 736 N N . ALA A 1 100 ? 37.929 -1.408 -61.487 1.00 55.81 100 ALA A N 1
ATOM 737 C CA . ALA A 1 100 ? 36.883 -0.931 -60.580 1.00 55.81 100 ALA A CA 1
ATOM 738 C C . ALA A 1 100 ? 36.320 -2.060 -59.698 1.00 55.81 100 ALA A C 1
ATOM 740 O O . ALA A 1 100 ? 35.922 -1.809 -58.566 1.00 55.81 100 ALA A O 1
ATOM 741 N N . ALA A 1 101 ? 36.329 -3.305 -60.186 1.00 57.53 101 ALA A N 1
ATOM 742 C CA . ALA A 1 101 ? 35.864 -4.463 -59.422 1.00 57.53 101 ALA A CA 1
ATOM 743 C C . ALA A 1 101 ? 36.798 -4.810 -58.247 1.00 57.53 101 ALA A C 1
ATOM 745 O O . ALA A 1 101 ? 36.322 -5.195 -57.182 1.00 57.53 101 ALA A O 1
ATOM 746 N N . MET A 1 102 ? 38.113 -4.620 -58.407 1.00 59.81 102 MET A N 1
ATOM 747 C CA . MET A 1 102 ? 39.070 -4.836 -57.314 1.00 59.81 102 MET A CA 1
ATOM 748 C C . MET A 1 102 ? 38.970 -3.757 -56.229 1.00 59.81 102 MET A C 1
ATOM 750 O O . MET A 1 102 ? 39.012 -4.088 -55.050 1.00 59.81 102 MET A O 1
ATOM 754 N N . ALA A 1 103 ? 38.736 -2.495 -56.609 1.00 59.38 103 ALA A N 1
ATOM 755 C CA . ALA A 1 103 ? 38.585 -1.396 -55.653 1.00 59.38 103 ALA A CA 1
ATOM 756 C C . ALA A 1 103 ? 37.339 -1.540 -54.756 1.00 59.38 103 ALA A C 1
ATOM 758 O O . ALA A 1 103 ? 37.374 -1.156 -53.591 1.00 59.38 103 ALA A O 1
ATOM 759 N N . VAL A 1 104 ? 36.245 -2.115 -55.272 1.00 59.34 104 VAL A N 1
ATOM 760 C CA . VAL A 1 104 ? 35.025 -2.366 -54.479 1.00 59.34 104 VAL A CA 1
ATOM 761 C C . VAL A 1 104 ? 35.227 -3.535 -53.508 1.00 59.34 104 VAL A C 1
ATOM 763 O O . VAL A 1 104 ? 34.836 -3.430 -52.350 1.00 59.34 104 VAL A O 1
ATOM 766 N N . HIS A 1 105 ? 35.915 -4.599 -53.933 1.00 58.34 105 HIS A N 1
ATOM 767 C CA . HIS A 1 105 ? 36.225 -5.744 -53.068 1.00 58.34 105 HIS A CA 1
ATOM 768 C C . HIS A 1 105 ? 37.214 -5.382 -51.940 1.00 58.34 105 HIS A C 1
ATOM 770 O O . HIS A 1 105 ? 37.159 -5.940 -50.845 1.00 58.34 105 HIS A O 1
ATOM 776 N N . GLU A 1 106 ? 38.121 -4.434 -52.184 1.00 59.12 106 GLU A N 1
ATOM 777 C CA . GLU A 1 106 ? 39.055 -3.928 -51.171 1.00 59.12 106 GLU A CA 1
ATOM 778 C C . GLU A 1 106 ? 38.356 -2.995 -50.163 1.00 59.12 106 GLU A C 1
ATOM 780 O O . GLU A 1 106 ? 38.652 -3.035 -48.968 1.00 59.12 106 GLU A O 1
ATOM 785 N N . LEU A 1 107 ? 37.351 -2.229 -50.611 1.00 57.28 107 LEU A N 1
ATOM 786 C CA . LEU A 1 107 ? 36.528 -1.389 -49.737 1.00 57.28 107 LEU A CA 1
ATOM 787 C C . LEU A 1 107 ? 35.608 -2.222 -48.826 1.00 57.28 107 LEU A C 1
ATOM 789 O O . LEU A 1 107 ? 35.471 -1.906 -47.647 1.00 57.28 107 LEU A O 1
ATOM 793 N N . GLU A 1 108 ? 35.014 -3.307 -49.333 1.00 56.50 108 GLU A N 1
ATOM 794 C CA . GLU A 1 108 ? 34.173 -4.208 -48.525 1.00 56.50 108 GLU A CA 1
ATOM 795 C C . GLU A 1 108 ? 34.980 -4.935 -47.435 1.00 56.50 108 GLU A C 1
ATOM 797 O O . GLU A 1 108 ? 34.503 -5.085 -46.308 1.00 56.50 108 GLU A O 1
ATOM 802 N N . HIS A 1 109 ? 36.239 -5.295 -47.708 1.00 58.19 109 HIS A N 1
ATOM 803 C CA . HIS A 1 109 ? 37.131 -5.861 -46.690 1.00 58.19 109 HIS A CA 1
ATOM 804 C C . HIS A 1 109 ? 37.615 -4.833 -45.654 1.00 58.19 109 HIS A C 1
ATOM 806 O O . HIS A 1 109 ? 37.845 -5.205 -44.504 1.00 58.19 109 HIS A O 1
ATOM 812 N N . ALA A 1 110 ? 37.731 -3.551 -46.018 1.00 57.50 110 ALA A N 1
ATOM 813 C CA . ALA A 1 110 ? 38.074 -2.485 -45.074 1.00 57.50 110 ALA A CA 1
ATOM 814 C C . ALA A 1 110 ? 36.917 -2.145 -44.115 1.00 57.50 110 ALA A C 1
ATOM 816 O O . ALA A 1 110 ? 37.160 -1.788 -42.964 1.00 57.50 110 ALA A O 1
ATOM 817 N N . VAL A 1 111 ? 35.663 -2.294 -44.557 1.00 57.16 111 VAL A N 1
ATOM 818 C CA . VAL A 1 111 ? 34.468 -2.076 -43.718 1.00 57.16 111 VAL A CA 1
ATOM 819 C C . VAL A 1 111 ? 34.197 -3.269 -42.790 1.00 57.16 111 VAL A C 1
ATOM 821 O O . VAL A 1 111 ? 33.671 -3.088 -41.695 1.00 57.16 111 VAL A O 1
ATOM 824 N N . HIS A 1 112 ? 34.620 -4.476 -43.182 1.00 53.16 112 HIS A N 1
ATOM 825 C CA . HIS A 1 112 ? 34.601 -5.678 -42.340 1.00 53.16 112 HIS A CA 1
ATOM 826 C C . HIS A 1 112 ? 35.869 -5.885 -41.504 1.00 53.16 112 HIS A C 1
ATOM 828 O O . HIS A 1 112 ? 36.027 -6.947 -40.896 1.00 53.16 112 HIS A O 1
ATOM 834 N N . ALA A 1 113 ? 36.755 -4.886 -41.421 1.00 53.41 113 ALA A N 1
ATOM 835 C CA . ALA A 1 113 ? 37.759 -4.880 -40.371 1.00 53.41 113 ALA A CA 1
ATOM 836 C C . ALA A 1 113 ? 37.006 -5.006 -39.037 1.00 53.41 113 ALA A C 1
ATOM 838 O O . ALA A 1 113 ? 36.137 -4.171 -38.771 1.00 53.41 113 ALA A O 1
ATOM 839 N N . PRO A 1 114 ? 37.257 -6.058 -38.232 1.00 52.91 114 PRO A N 1
ATOM 840 C CA . PRO A 1 114 ? 36.605 -6.197 -36.947 1.00 52.91 114 PRO A CA 1
ATOM 841 C C . PRO A 1 114 ? 36.941 -4.926 -36.187 1.00 52.91 114 PRO A C 1
ATOM 843 O O . PRO A 1 114 ? 38.107 -4.690 -35.863 1.00 52.91 114 PRO A O 1
ATOM 846 N N . LEU A 1 115 ? 35.933 -4.073 -35.976 1.00 54.47 115 LEU A N 1
ATOM 847 C CA . LEU A 1 115 ? 36.006 -3.034 -34.970 1.00 54.47 115 LEU A CA 1
ATOM 848 C C . LEU A 1 115 ? 36.418 -3.799 -33.727 1.00 54.47 115 LEU A C 1
ATOM 850 O O . LEU A 1 115 ? 35.629 -4.588 -33.206 1.00 54.47 115 LEU A O 1
ATOM 854 N N . GLN A 1 116 ? 37.690 -3.664 -33.351 1.00 55.34 116 GLN A N 1
ATOM 855 C CA . GLN A 1 116 ? 38.193 -4.140 -32.083 1.00 55.34 116 GLN A CA 1
ATOM 856 C C . GLN A 1 116 ? 37.444 -3.295 -31.068 1.00 55.34 116 GLN A C 1
ATOM 858 O O . GLN A 1 116 ? 37.875 -2.214 -30.674 1.00 55.34 116 GLN A O 1
ATOM 863 N N . LEU A 1 117 ? 36.232 -3.753 -30.764 1.00 56.06 117 LEU A N 1
ATOM 864 C CA . LEU A 1 117 ? 35.503 -3.428 -29.572 1.00 56.06 117 LEU A CA 1
ATOM 865 C C . LEU A 1 117 ? 36.526 -3.765 -28.504 1.00 56.06 117 LEU A C 1
ATOM 867 O O . LEU A 1 117 ? 36.836 -4.938 -28.315 1.00 56.06 117 LEU A O 1
ATOM 871 N N . PHE A 1 118 ? 37.188 -2.736 -27.976 1.00 57.59 118 PHE A N 1
ATOM 872 C CA . PHE A 1 118 ? 38.119 -2.891 -26.880 1.00 57.59 118 PHE A CA 1
ATOM 873 C C . PHE A 1 118 ? 37.327 -3.645 -25.825 1.00 57.59 118 PHE A C 1
ATOM 875 O O . PHE A 1 118 ? 36.404 -3.079 -25.238 1.00 57.59 118 PHE A O 1
ATOM 882 N N . GLU A 1 119 ? 37.590 -4.945 -25.702 1.00 59.47 119 GLU A N 1
ATOM 883 C CA . GLU A 1 119 ? 36.999 -5.791 -24.685 1.00 59.47 119 GLU A CA 1
ATOM 884 C C . GLU A 1 119 ? 37.492 -5.184 -23.380 1.00 59.47 119 GLU A C 1
ATOM 886 O O . GLU A 1 119 ? 38.631 -5.400 -22.967 1.00 59.47 119 GLU A O 1
ATOM 891 N N . LEU A 1 120 ? 36.681 -4.290 -22.806 1.00 59.31 120 LEU A N 1
ATOM 892 C CA . LEU A 1 120 ? 36.950 -3.734 -21.497 1.00 59.31 120 LEU A CA 1
ATOM 893 C C . LEU A 1 120 ? 37.075 -4.933 -20.572 1.00 59.31 120 LEU A C 1
ATOM 895 O O . LEU A 1 120 ? 36.147 -5.742 -20.475 1.00 59.31 120 LEU A O 1
ATOM 899 N N . GLU A 1 121 ? 38.243 -5.063 -19.946 1.00 62.44 121 GLU A N 1
ATOM 900 C CA . GLU A 1 121 ? 38.504 -6.146 -19.012 1.00 62.44 121 GLU A CA 1
ATOM 901 C C . GLU A 1 121 ? 37.342 -6.228 -18.006 1.00 62.44 121 GLU A C 1
ATOM 903 O O . GLU A 1 121 ? 36.922 -5.189 -17.473 1.00 62.44 121 GLU A O 1
ATOM 908 N N . PRO A 1 122 ? 36.790 -7.431 -17.755 1.00 62.66 122 PRO A N 1
ATOM 909 C CA . PRO A 1 122 ? 35.674 -7.595 -16.837 1.00 62.66 122 PRO A CA 1
ATOM 910 C C . PRO A 1 122 ? 36.025 -6.983 -15.473 1.00 62.66 122 PRO A C 1
ATOM 912 O O . PRO A 1 122 ? 36.870 -7.505 -14.751 1.00 62.66 122 PRO A O 1
ATOM 915 N N . GLY A 1 123 ? 35.388 -5.860 -15.128 1.00 67.06 123 GLY A N 1
ATOM 916 C CA . GLY A 1 123 ? 35.612 -5.150 -13.863 1.00 67.06 123 GLY A CA 1
ATOM 917 C C . GLY A 1 123 ? 36.034 -3.684 -13.985 1.00 67.06 123 GLY A C 1
ATOM 918 O O . GLY A 1 123 ? 35.980 -2.971 -12.982 1.00 67.06 123 GLY A O 1
ATOM 919 N N . VAL A 1 124 ? 36.391 -3.191 -15.176 1.00 71.00 124 VAL A N 1
ATOM 920 C CA . VAL A 1 124 ? 36.655 -1.757 -15.377 1.00 71.00 124 VAL A CA 1
ATOM 921 C C . VAL A 1 124 ? 35.354 -1.059 -15.764 1.00 71.00 124 VAL A C 1
ATOM 923 O O . VAL A 1 124 ? 34.827 -1.256 -16.856 1.00 71.00 124 VAL A O 1
ATOM 926 N N . ALA A 1 125 ? 34.807 -0.258 -14.847 1.00 68.38 125 ALA A N 1
ATOM 927 C CA . ALA A 1 125 ? 33.610 0.532 -15.112 1.00 68.38 125 ALA A CA 1
ATOM 928 C C . ALA A 1 125 ? 33.869 1.504 -16.273 1.00 68.38 125 ALA A C 1
ATOM 930 O O . ALA A 1 125 ? 34.795 2.314 -16.207 1.00 68.38 125 ALA A O 1
ATOM 931 N N . ASP A 1 126 ? 33.043 1.426 -17.318 1.00 75.50 126 ASP A N 1
ATOM 932 C CA . ASP A 1 126 ? 33.107 2.344 -18.452 1.00 75.50 126 ASP A CA 1
ATOM 933 C C . ASP A 1 126 ? 32.931 3.794 -17.947 1.00 75.50 126 ASP A C 1
ATOM 935 O O . ASP A 1 126 ? 31.883 4.132 -17.372 1.00 75.50 126 ASP A O 1
ATOM 939 N N . PRO A 1 127 ? 33.943 4.668 -18.121 1.00 74.88 127 PRO A N 1
ATOM 940 C CA . PRO A 1 127 ? 33.891 6.035 -17.625 1.00 74.88 127 PRO A CA 1
ATOM 941 C C . PRO A 1 127 ? 32.728 6.826 -18.234 1.00 74.88 127 PRO A C 1
ATOM 943 O O . PRO A 1 127 ? 32.169 7.682 -17.549 1.00 74.88 127 PRO A O 1
ATOM 946 N N . LEU A 1 128 ? 32.295 6.520 -19.462 1.00 78.19 128 LEU A N 1
ATOM 947 C CA . LEU A 1 128 ? 31.151 7.185 -20.089 1.00 78.19 128 LEU A CA 1
ATOM 948 C C . LEU A 1 128 ? 29.823 6.709 -19.499 1.00 78.19 128 LEU A C 1
ATOM 950 O O . LEU A 1 128 ? 28.947 7.529 -19.213 1.00 78.19 128 LEU A O 1
ATOM 954 N N . ALA A 1 129 ? 29.697 5.408 -19.234 1.00 78.88 129 ALA A N 1
ATOM 955 C CA . ALA A 1 129 ? 28.521 4.863 -18.568 1.00 78.88 129 ALA A CA 1
ATOM 956 C C . ALA A 1 129 ? 28.345 5.477 -17.170 1.00 78.88 129 ALA A C 1
ATOM 958 O O . ALA A 1 129 ? 27.233 5.840 -16.792 1.00 78.88 129 ALA A O 1
ATOM 959 N N . SER A 1 130 ? 29.437 5.672 -16.422 1.00 78.06 130 SER A N 1
ATOM 960 C CA . SER A 1 130 ? 29.380 6.258 -15.076 1.00 78.06 130 SER A CA 1
ATOM 961 C C . SER A 1 130 ? 28.777 7.672 -15.046 1.00 78.06 130 SER A C 1
ATOM 963 O O . SER A 1 130 ? 27.992 7.991 -14.148 1.00 78.06 130 SER A O 1
ATOM 965 N N . VAL A 1 131 ? 29.073 8.498 -16.058 1.00 83.62 131 VAL A N 1
ATOM 966 C CA . VAL A 1 131 ? 28.523 9.857 -16.184 1.00 83.62 131 VAL A CA 1
ATOM 967 C C . VAL A 1 131 ? 27.043 9.800 -16.554 1.00 83.62 131 VAL A C 1
ATOM 969 O O . VAL A 1 131 ? 26.235 10.477 -15.920 1.00 83.62 131 VAL A O 1
ATOM 972 N N . ALA A 1 132 ? 26.667 8.926 -17.493 1.00 79.88 132 ALA A N 1
ATOM 973 C CA . ALA A 1 132 ? 25.273 8.730 -17.885 1.00 79.88 132 ALA A CA 1
ATOM 974 C C . ALA A 1 132 ? 24.399 8.254 -16.708 1.00 79.88 132 ALA A C 1
ATOM 976 O O . ALA A 1 132 ? 23.302 8.774 -16.501 1.00 79.88 132 ALA A O 1
ATOM 977 N N . TYR A 1 133 ? 24.901 7.334 -15.875 1.00 80.31 133 TYR A N 1
ATOM 978 C CA . TYR A 1 133 ? 24.209 6.910 -14.652 1.00 80.31 133 TYR A CA 1
ATOM 979 C C . TYR A 1 133 ? 24.073 8.049 -13.632 1.00 80.31 133 TYR A C 1
ATOM 981 O O . TYR A 1 133 ? 23.024 8.187 -12.998 1.00 80.31 133 TYR A O 1
ATOM 989 N N . ALA A 1 134 ? 25.101 8.887 -13.472 1.00 86.38 134 ALA A N 1
ATOM 990 C CA . ALA A 1 134 ? 25.047 10.035 -12.568 1.00 86.38 134 ALA A CA 1
ATOM 991 C C . ALA A 1 134 ? 24.057 11.115 -13.042 1.00 86.38 134 ALA A C 1
ATOM 993 O O . ALA A 1 134 ? 23.395 11.747 -12.214 1.00 86.38 134 ALA A O 1
ATOM 994 N N . ASP A 1 135 ? 23.940 11.329 -14.353 1.00 90.69 135 ASP A N 1
ATOM 995 C CA . ASP A 1 135 ? 22.953 12.237 -14.945 1.00 90.69 135 ASP A CA 1
ATOM 996 C C . ASP A 1 135 ? 21.529 11.687 -14.801 1.00 90.69 135 ASP A C 1
ATOM 998 O O . ASP A 1 135 ? 20.654 12.393 -14.296 1.00 90.69 135 ASP A O 1
ATOM 1002 N N . ALA A 1 136 ? 21.310 10.407 -15.115 1.00 86.44 136 ALA A N 1
ATOM 1003 C CA . ALA A 1 136 ? 20.011 9.753 -14.951 1.00 86.44 136 ALA A CA 1
ATOM 1004 C C . ALA A 1 136 ? 19.535 9.772 -13.489 1.00 86.44 136 ALA A C 1
ATOM 1006 O O . ALA A 1 136 ? 18.365 10.043 -13.206 1.00 86.44 136 ALA A O 1
ATOM 1007 N N . LYS A 1 137 ? 20.451 9.552 -12.535 1.00 92.88 137 LYS A N 1
ATOM 1008 C CA . LYS A 1 137 ? 20.148 9.647 -11.103 1.00 92.88 137 LYS A CA 1
ATOM 1009 C C . LYS A 1 137 ? 19.732 11.064 -10.704 1.00 92.88 137 LYS A C 1
ATOM 1011 O O . LYS A 1 137 ? 18.722 11.223 -10.020 1.00 92.88 137 LYS A O 1
ATOM 1016 N N . ARG A 1 138 ? 20.457 12.093 -11.159 1.00 95.31 138 ARG A N 1
ATOM 1017 C CA . ARG A 1 138 ? 20.103 13.500 -10.895 1.00 95.31 138 ARG A CA 1
ATOM 1018 C C . ARG A 1 138 ? 18.748 13.875 -11.491 1.00 95.31 138 ARG A C 1
ATOM 1020 O O . ARG A 1 138 ? 17.972 14.572 -10.839 1.00 95.31 138 ARG A O 1
ATOM 1027 N N . GLU A 1 139 ? 18.439 13.398 -12.695 1.00 94.50 139 GLU A N 1
ATOM 1028 C CA . GLU A 1 139 ? 17.135 13.621 -13.324 1.00 94.50 139 GLU A CA 1
ATOM 1029 C C . GLU A 1 139 ? 16.005 12.948 -12.531 1.00 94.50 139 GLU A C 1
ATOM 1031 O O . GLU A 1 139 ? 14.962 13.559 -12.285 1.00 94.50 139 GLU A O 1
ATOM 1036 N N . HIS A 1 140 ? 16.217 11.711 -12.076 1.00 92.00 140 HIS A N 1
ATOM 1037 C CA . HIS A 1 140 ? 15.245 10.993 -11.256 1.00 92.00 140 HIS A CA 1
ATOM 1038 C C . HIS A 1 140 ? 14.994 11.696 -9.915 1.00 92.00 140 HIS A C 1
ATOM 1040 O O . HIS A 1 140 ? 13.843 11.940 -9.549 1.00 92.00 140 HIS A O 1
ATOM 1046 N N . GLU A 1 141 ? 16.053 12.104 -9.213 1.00 92.94 141 GLU A N 1
ATOM 1047 C CA . GLU A 1 141 ? 15.948 12.864 -7.962 1.00 92.94 141 GLU A CA 1
ATOM 1048 C C . GLU A 1 141 ? 15.208 14.196 -8.165 1.00 92.94 141 GLU A C 1
ATOM 1050 O O . GLU A 1 141 ? 14.365 14.574 -7.345 1.00 92.94 141 GLU A O 1
ATOM 1055 N N . ALA A 1 142 ? 15.456 14.889 -9.282 1.00 96.06 142 ALA A N 1
ATOM 1056 C CA . ALA A 1 142 ? 14.740 16.111 -9.632 1.00 96.06 142 ALA A CA 1
ATOM 1057 C C . ALA A 1 142 ? 13.240 15.857 -9.870 1.00 96.06 142 ALA A C 1
ATOM 1059 O O . ALA A 1 142 ? 12.409 16.617 -9.366 1.00 96.06 142 ALA A O 1
ATOM 1060 N N . LYS A 1 143 ? 12.880 14.771 -10.571 1.00 94.50 143 LYS A N 1
ATOM 1061 C CA . LYS A 1 143 ? 11.478 14.373 -10.801 1.00 94.50 143 LYS A CA 1
ATOM 1062 C C . LYS A 1 143 ? 10.758 14.030 -9.499 1.00 94.50 143 LYS A C 1
ATOM 1064 O O . LYS A 1 143 ? 9.657 14.527 -9.265 1.00 94.50 143 LYS A O 1
ATOM 1069 N N . VAL A 1 144 ? 11.385 13.244 -8.623 1.00 94.19 144 VAL A N 1
ATOM 1070 C CA . VAL A 1 144 ? 10.812 12.891 -7.312 1.00 94.19 144 VAL A CA 1
ATOM 1071 C C . VAL A 1 144 ? 10.602 14.145 -6.464 1.00 94.19 144 VAL A C 1
ATOM 1073 O O . VAL A 1 144 ? 9.520 14.349 -5.914 1.00 94.19 144 VAL A O 1
ATOM 1076 N N . LYS A 1 145 ? 11.594 15.041 -6.414 1.00 96.38 145 LYS A N 1
ATOM 1077 C CA . LYS A 1 145 ? 11.481 16.305 -5.677 1.00 96.38 145 LYS A CA 1
ATOM 1078 C C . LYS A 1 145 ? 10.367 17.199 -6.226 1.00 96.38 145 LYS A C 1
ATOM 1080 O O . LYS A 1 145 ? 9.646 17.812 -5.440 1.00 96.38 145 LYS A O 1
ATOM 1085 N N . ALA A 1 146 ? 10.202 17.265 -7.547 1.00 96.12 146 ALA A N 1
ATOM 1086 C CA . ALA A 1 146 ? 9.117 18.013 -8.177 1.00 96.12 146 ALA A CA 1
ATOM 1087 C C . ALA A 1 146 ? 7.738 17.438 -7.812 1.00 96.12 146 ALA A C 1
ATOM 1089 O O . ALA A 1 146 ? 6.841 18.207 -7.469 1.00 96.12 146 ALA A O 1
ATOM 1090 N N . ARG A 1 147 ? 7.589 16.104 -7.802 1.00 95.12 147 ARG A N 1
ATOM 1091 C CA . ARG A 1 147 ? 6.341 15.434 -7.402 1.00 95.12 147 ARG A CA 1
ATOM 1092 C C . ARG A 1 147 ? 5.967 15.742 -5.953 1.00 95.12 147 ARG A C 1
ATOM 1094 O O . ARG A 1 147 ? 4.857 16.189 -5.695 1.00 95.12 147 ARG A O 1
ATOM 1101 N N . VAL A 1 148 ? 6.920 15.621 -5.028 1.00 94.38 148 VAL A N 1
ATOM 1102 C CA . VAL A 1 148 ? 6.697 15.925 -3.603 1.00 94.38 148 VAL A CA 1
ATOM 1103 C C . VAL A 1 148 ? 6.319 17.397 -3.388 1.00 94.38 148 VAL A C 1
ATOM 1105 O O . VAL A 1 148 ? 5.467 17.714 -2.558 1.00 94.38 148 VAL A O 1
ATOM 1108 N N . LEU A 1 149 ? 6.931 18.323 -4.134 1.00 96.31 149 LEU A N 1
ATOM 1109 C CA . LEU A 1 149 ? 6.568 19.742 -4.067 1.00 96.31 149 LEU A CA 1
ATOM 1110 C C . LEU A 1 149 ? 5.158 20.009 -4.613 1.00 96.31 149 LEU A C 1
ATOM 1112 O O . LEU A 1 149 ? 4.444 20.824 -4.029 1.00 96.31 149 LEU A O 1
ATOM 1116 N N . ALA A 1 150 ? 4.751 19.323 -5.684 1.00 95.12 150 ALA A N 1
ATOM 1117 C CA . ALA A 1 150 ? 3.399 19.414 -6.232 1.00 95.12 150 ALA A CA 1
ATOM 1118 C C . ALA A 1 150 ? 2.347 18.875 -5.250 1.00 95.12 150 ALA A C 1
ATOM 1120 O O . ALA A 1 150 ? 1.392 19.587 -4.944 1.00 95.12 150 ALA A O 1
ATOM 1121 N N . GLU A 1 151 ? 2.568 17.691 -4.672 1.00 92.81 151 GLU A N 1
ATOM 1122 C CA . GLU A 1 151 ? 1.687 17.099 -3.652 1.00 92.81 151 GLU A CA 1
ATOM 1123 C C . GLU A 1 151 ? 1.553 18.017 -2.427 1.00 92.81 151 GLU A C 1
ATOM 1125 O O . GLU A 1 151 ? 0.454 18.269 -1.928 1.00 92.81 151 GLU A O 1
ATOM 1130 N N . LYS A 1 152 ? 2.666 18.604 -1.967 1.00 94.62 152 LYS A N 1
ATOM 1131 C CA . LYS A 1 152 ? 2.650 19.554 -0.849 1.00 94.62 152 LYS A CA 1
ATOM 1132 C C . LYS A 1 152 ? 1.893 20.842 -1.187 1.00 94.62 152 LYS A C 1
ATOM 1134 O O . LYS A 1 152 ? 1.208 21.389 -0.322 1.00 94.62 152 LYS A O 1
ATOM 1139 N N . ALA A 1 153 ? 2.018 21.341 -2.417 1.00 96.31 153 ALA A N 1
ATOM 1140 C CA . ALA A 1 153 ? 1.283 22.518 -2.869 1.00 96.31 153 ALA A CA 1
ATOM 1141 C C . ALA A 1 153 ? -0.226 22.240 -2.951 1.00 96.31 153 ALA A C 1
ATOM 1143 O O . ALA A 1 153 ? -1.024 23.081 -2.539 1.00 96.31 153 ALA A O 1
ATOM 1144 N N . GLU A 1 154 ? -0.625 21.059 -3.419 1.00 95.25 154 GLU A N 1
ATOM 1145 C CA . GLU A 1 154 ? -2.026 20.638 -3.460 1.00 95.25 154 GLU A CA 1
ATOM 1146 C C . GLU A 1 154 ? -2.622 20.494 -2.056 1.00 95.25 154 GLU A C 1
ATOM 1148 O O . GLU A 1 154 ? -3.666 21.083 -1.768 1.00 95.25 154 GLU A O 1
ATOM 1153 N N . ALA A 1 155 ? -1.910 19.830 -1.141 1.00 93.88 155 ALA A N 1
ATOM 1154 C CA . ALA A 1 155 ? -2.321 19.719 0.257 1.00 93.88 155 ALA A CA 1
ATOM 1155 C C . ALA A 1 155 ? -2.509 21.098 0.919 1.00 93.88 155 ALA A C 1
ATOM 1157 O O . ALA A 1 155 ? -3.487 21.318 1.637 1.00 93.88 155 ALA A O 1
ATOM 1158 N N . ALA A 1 156 ? -1.622 22.059 0.635 1.00 95.25 156 ALA A N 1
ATOM 1159 C CA . ALA A 1 156 ? -1.757 23.426 1.134 1.00 95.25 156 ALA A CA 1
ATOM 1160 C C . ALA A 1 156 ? -3.002 24.139 0.572 1.00 95.25 156 ALA A C 1
ATOM 1162 O O . ALA A 1 156 ? -3.681 24.856 1.310 1.00 95.25 156 ALA A O 1
ATOM 1163 N N . ARG A 1 157 ? -3.349 23.919 -0.705 1.00 96.12 157 ARG A N 1
ATOM 1164 C CA . ARG A 1 157 ? -4.574 24.480 -1.304 1.00 96.12 157 ARG A CA 1
ATOM 1165 C C . ARG A 1 157 ? -5.834 23.896 -0.673 1.00 96.12 157 ARG A C 1
ATOM 1167 O O . ARG A 1 157 ? -6.772 24.646 -0.411 1.00 96.12 157 ARG A O 1
ATOM 1174 N N . ILE A 1 158 ? -5.849 22.592 -0.401 1.00 92.94 158 ILE A N 1
ATOM 1175 C CA . ILE A 1 158 ? -6.965 21.925 0.284 1.00 92.94 158 ILE A CA 1
ATOM 1176 C C . ILE A 1 158 ? -7.122 22.481 1.704 1.00 92.94 158 ILE A C 1
ATOM 1178 O O . ILE A 1 158 ? -8.227 22.859 2.087 1.00 92.94 158 ILE A O 1
ATOM 1182 N N . ALA A 1 159 ? -6.026 22.617 2.457 1.00 92.19 159 ALA A N 1
ATOM 1183 C CA . ALA A 1 159 ? -6.058 23.189 3.803 1.00 92.19 159 ALA A CA 1
ATOM 1184 C C . ALA A 1 159 ? -6.626 24.621 3.808 1.00 92.19 159 ALA A C 1
ATOM 1186 O O . ALA A 1 159 ? -7.516 24.934 4.598 1.00 92.19 159 ALA A O 1
ATOM 1187 N N . GLN A 1 160 ? -6.194 25.464 2.865 1.00 93.12 160 GLN A N 1
ATOM 1188 C CA . GLN A 1 160 ? -6.707 26.829 2.725 1.00 93.12 160 GLN A CA 1
ATOM 1189 C C . GLN A 1 160 ? -8.196 26.862 2.319 1.00 93.12 160 GLN A C 1
ATOM 1191 O O . GLN A 1 160 ? -8.963 27.720 2.772 1.00 93.12 160 GLN A O 1
ATOM 1196 N N . ALA A 1 161 ? -8.640 25.919 1.482 1.00 92.12 161 ALA A N 1
ATOM 1197 C CA . ALA A 1 161 ? -10.048 25.777 1.116 1.00 92.12 161 ALA A CA 1
ATOM 1198 C C . ALA A 1 161 ? -10.913 25.355 2.317 1.00 92.12 161 ALA A C 1
ATOM 1200 O O . ALA A 1 161 ? -11.999 25.897 2.512 1.00 92.12 161 ALA A O 1
ATOM 1201 N N . MET A 1 162 ? -10.422 24.445 3.163 1.00 90.75 162 MET A N 1
ATOM 1202 C CA . MET A 1 162 ? -11.121 24.037 4.385 1.00 90.75 162 MET A CA 1
ATOM 1203 C C . MET A 1 162 ? -11.212 25.174 5.407 1.00 90.75 162 MET A C 1
ATOM 1205 O O . MET A 1 162 ? -12.272 25.392 5.991 1.00 90.75 162 MET A O 1
ATOM 1209 N N . GLU A 1 163 ? -10.134 25.937 5.591 1.00 90.06 163 GLU A N 1
ATOM 1210 C CA . GLU A 1 163 ? -10.116 27.083 6.505 1.00 90.06 163 GLU A CA 1
ATOM 1211 C C . GLU A 1 163 ? -11.103 28.175 6.064 1.00 90.06 163 GLU A C 1
ATOM 1213 O O . GLU A 1 163 ? -11.908 28.666 6.859 1.00 90.06 163 GLU A O 1
ATOM 1218 N N . SER A 1 164 ? -11.129 28.493 4.767 1.00 87.06 164 SER A N 1
ATOM 1219 C CA . SER A 1 164 ? -12.080 29.466 4.214 1.00 87.06 164 SER A CA 1
ATOM 1220 C C . SER A 1 164 ? -13.536 28.977 4.215 1.00 87.06 164 SER A C 1
ATOM 1222 O O . SER A 1 164 ? -14.449 29.796 4.345 1.00 87.06 164 SER A O 1
ATOM 1224 N N . ALA A 1 165 ? -13.775 27.665 4.123 1.00 83.56 165 ALA A N 1
ATOM 1225 C CA . ALA A 1 165 ? -15.103 27.075 4.290 1.00 83.56 165 ALA A CA 1
ATOM 1226 C C . ALA A 1 165 ? -15.584 27.131 5.752 1.00 83.56 165 ALA A C 1
ATOM 1228 O O . ALA A 1 165 ? -16.750 27.443 5.993 1.00 83.56 165 ALA A O 1
ATOM 1229 N N . SER A 1 166 ? -14.689 26.904 6.719 1.00 78.25 166 SER A N 1
ATOM 1230 C CA . SER A 1 166 ? -14.990 26.984 8.157 1.00 78.25 166 SER A CA 1
ATOM 1231 C C . SER A 1 166 ? -15.422 28.396 8.575 1.00 78.25 166 SER A C 1
ATOM 1233 O O . SER A 1 166 ? -16.434 28.572 9.250 1.00 78.25 166 SER A O 1
ATOM 1235 N N . LEU A 1 167 ? -14.743 29.428 8.061 1.00 76.88 167 LEU A N 1
ATOM 1236 C CA . LEU A 1 167 ? -15.087 30.834 8.323 1.00 76.88 167 LEU A CA 1
ATOM 1237 C C . LEU A 1 167 ? -16.429 31.280 7.711 1.00 76.88 167 LEU A C 1
ATOM 1239 O O . LEU A 1 167 ? -16.943 32.338 8.069 1.00 76.88 167 LEU A O 1
ATOM 1243 N N . ARG A 1 168 ? -16.999 30.504 6.779 1.00 72.31 168 ARG A N 1
ATOM 1244 C CA . ARG A 1 168 ? -18.279 30.808 6.116 1.00 72.31 168 ARG A CA 1
ATOM 1245 C C . ARG A 1 168 ? -19.480 30.082 6.718 1.00 72.31 168 ARG A C 1
ATOM 1247 O O . ARG A 1 168 ? -20.588 30.298 6.226 1.00 72.31 168 ARG A O 1
ATOM 1254 N N . GLN A 1 169 ? -19.315 29.267 7.762 1.00 62.56 169 GLN A N 1
ATOM 1255 C CA . GLN A 1 169 ? -20.477 28.752 8.485 1.00 62.56 169 GLN A CA 1
ATOM 1256 C C . GLN A 1 169 ? -21.164 29.906 9.236 1.00 62.56 169 GLN A C 1
ATOM 1258 O O . GLN A 1 169 ? -20.551 30.523 10.109 1.00 62.56 169 GLN A O 1
ATOM 1263 N N . PRO A 1 170 ? -22.426 30.242 8.904 1.00 55.56 170 PRO A N 1
ATOM 1264 C CA . PRO A 1 170 ? -23.150 31.281 9.617 1.00 55.56 170 PRO A CA 1
ATOM 1265 C C . PRO A 1 170 ? -23.327 30.857 11.078 1.00 55.56 170 PRO A C 1
ATOM 1267 O O . PRO A 1 170 ? -23.728 29.727 11.355 1.00 55.56 170 PRO A O 1
ATOM 1270 N N . ALA A 1 171 ? -23.074 31.788 12.002 1.00 57.00 171 ALA A N 1
ATOM 1271 C CA . ALA A 1 171 ? -23.216 31.665 13.459 1.00 57.00 171 ALA A CA 1
ATOM 1272 C C . ALA A 1 171 ? -24.675 31.454 13.940 1.00 57.00 171 ALA A C 1
ATOM 1274 O O . ALA A 1 171 ? -25.073 31.906 15.009 1.00 57.00 171 ALA A O 1
ATOM 1275 N N . ALA A 1 172 ? -25.502 30.787 13.138 1.00 54.44 172 ALA A N 1
ATOM 1276 C CA . ALA A 1 172 ? -26.930 30.619 13.327 1.00 54.44 172 ALA A CA 1
ATOM 1277 C C . ALA A 1 172 ? -27.275 29.140 13.524 1.00 54.44 172 ALA A C 1
ATOM 1279 O O . ALA A 1 172 ? -28.007 28.548 12.738 1.00 54.44 172 ALA A O 1
ATOM 1280 N N . ARG A 1 173 ? -26.743 28.533 14.586 1.00 53.44 173 ARG A N 1
ATOM 1281 C CA . ARG A 1 173 ? -27.351 27.359 15.223 1.00 53.44 173 ARG A CA 1
ATOM 1282 C C . ARG A 1 173 ? -26.904 27.284 16.683 1.00 53.44 173 ARG A C 1
ATOM 1284 O O . ARG A 1 173 ? -26.149 26.412 17.086 1.00 53.44 173 ARG A O 1
ATOM 1291 N N . ALA A 1 174 ? -27.420 28.209 17.489 1.00 50.28 174 ALA A N 1
ATOM 1292 C CA . ALA A 1 174 ? -27.644 27.943 18.906 1.00 50.28 174 ALA A CA 1
ATOM 1293 C C . ALA A 1 174 ? -28.787 26.917 19.005 1.00 50.28 174 ALA A C 1
ATOM 1295 O O . ALA A 1 174 ? -29.937 27.263 19.261 1.00 50.28 174 ALA A O 1
ATOM 1296 N N . VAL A 1 175 ? -28.493 25.661 18.664 1.00 54.28 175 VAL A N 1
ATOM 1297 C CA . VAL A 1 175 ? -29.366 24.536 18.994 1.00 54.28 175 VAL A CA 1
ATOM 1298 C C . VAL A 1 175 ? -29.060 24.230 20.448 1.00 54.28 175 VAL A C 1
ATOM 1300 O O . VAL A 1 175 ? -27.905 24.000 20.794 1.00 54.28 175 VAL A O 1
ATOM 1303 N N . SER A 1 176 ? -30.080 24.311 21.296 1.00 55.28 176 SER A N 1
ATOM 1304 C CA . SER A 1 176 ? -30.053 23.806 22.663 1.00 55.28 176 SER A CA 1
ATOM 1305 C C . SER A 1 176 ? -29.569 22.358 22.638 1.00 55.28 176 SER A C 1
ATOM 1307 O O . SER A 1 176 ? -30.316 21.469 22.234 1.00 55.28 176 SER A O 1
ATOM 1309 N N . VAL A 1 177 ? -28.303 22.154 22.994 1.00 55.78 177 VAL A N 1
ATOM 1310 C CA . VAL A 1 177 ? -27.710 20.833 23.188 1.00 55.78 177 VAL A CA 1
ATOM 1311 C C . VAL A 1 177 ? -28.435 20.212 24.373 1.00 55.78 177 VAL A C 1
ATOM 1313 O O . VAL A 1 177 ? -28.473 20.800 25.457 1.00 55.78 177 VAL A O 1
ATOM 1316 N N . ASP A 1 178 ? -29.074 19.070 24.143 1.00 62.09 178 ASP A N 1
ATOM 1317 C CA . ASP A 1 178 ? -29.694 18.297 25.208 1.00 62.09 178 ASP A CA 1
ATOM 1318 C C . ASP A 1 178 ? -28.616 17.954 26.254 1.00 62.09 178 ASP A C 1
ATOM 1320 O O . ASP A 1 178 ? -27.535 17.488 25.882 1.00 62.09 178 ASP A O 1
ATOM 1324 N N . PRO A 1 179 ? -28.866 18.138 27.563 1.00 68.88 179 PRO A N 1
ATOM 1325 C CA . PRO A 1 179 ? -27.861 17.916 28.610 1.00 68.88 179 PRO A CA 1
ATOM 1326 C C . PRO A 1 179 ? -27.294 16.481 28.624 1.00 68.88 179 PRO A C 1
ATOM 1328 O O . PRO A 1 179 ? -26.203 16.249 29.138 1.00 68.88 179 PRO A O 1
ATOM 1331 N N . SER A 1 180 ? -27.993 15.527 27.999 1.00 72.62 180 SER A N 1
ATOM 1332 C CA . SER A 1 180 ? -27.525 14.152 27.797 1.00 72.62 180 SER A CA 1
ATOM 1333 C C . SER A 1 180 ? -26.377 14.024 26.783 1.00 72.62 180 SER A C 1
ATOM 1335 O O . SER A 1 180 ? -25.594 13.078 26.877 1.00 72.62 180 SER A O 1
ATOM 1337 N N . GLU A 1 181 ? -26.272 14.913 25.796 1.00 74.88 181 GLU A N 1
ATOM 1338 C CA . GLU A 1 181 ? -25.188 14.871 24.805 1.00 74.88 181 GLU A CA 1
ATOM 1339 C C . GLU A 1 181 ? -23.899 15.479 25.365 1.00 74.88 181 GLU A C 1
ATOM 1341 O O . GLU A 1 181 ? -22.805 15.007 25.053 1.00 74.88 181 GLU A O 1
ATOM 1346 N N . GLU A 1 182 ? -24.019 16.464 26.257 1.00 74.81 182 GLU A N 1
ATOM 1347 C CA . GLU A 1 182 ? -22.869 17.084 26.917 1.00 74.81 182 GLU A CA 1
ATOM 1348 C C . GLU A 1 182 ? -22.160 16.106 27.871 1.00 74.81 182 GLU A C 1
ATOM 1350 O O . GLU A 1 182 ? -20.930 16.074 27.931 1.00 74.81 182 GLU A O 1
ATOM 1355 N N . GLU A 1 183 ? -22.910 15.244 28.563 1.00 78.81 183 GLU A N 1
ATOM 1356 C CA . GLU A 1 183 ? -22.338 14.197 29.417 1.00 78.81 183 GLU A CA 1
ATOM 1357 C C . GLU A 1 183 ? -21.618 13.112 28.597 1.00 78.81 183 GLU A C 1
ATOM 1359 O O . GLU A 1 183 ? -20.503 12.707 28.939 1.00 78.81 183 GLU A O 1
ATOM 1364 N N . ASN A 1 184 ? -22.186 12.706 27.456 1.00 78.81 184 ASN A N 1
ATOM 1365 C CA . ASN A 1 184 ? -21.534 11.766 26.540 1.00 78.81 184 ASN A CA 1
ATOM 1366 C C . ASN A 1 184 ? -20.262 12.355 25.911 1.00 78.81 184 ASN A C 1
ATOM 1368 O O . ASN A 1 184 ? -19.255 11.655 25.799 1.00 78.81 184 ASN A O 1
ATOM 1372 N N . ALA A 1 185 ? -20.274 13.640 25.542 1.00 77.12 185 ALA A N 1
ATOM 1373 C CA . ALA A 1 185 ? -19.100 14.324 25.007 1.00 77.12 185 ALA A CA 1
ATOM 1374 C C . ALA A 1 185 ? -17.968 14.419 26.041 1.00 77.12 185 ALA A C 1
ATOM 1376 O O . ALA A 1 185 ? -16.806 14.198 25.697 1.00 77.12 185 ALA A O 1
ATOM 1377 N N . ARG A 1 186 ? -18.297 14.674 27.316 1.00 83.50 186 ARG A N 1
ATOM 1378 C CA . ARG A 1 186 ? -17.317 14.657 28.414 1.00 83.50 186 ARG A CA 1
ATOM 1379 C C . ARG A 1 186 ? -16.728 13.263 28.621 1.00 83.50 186 ARG A C 1
ATOM 1381 O O . ARG A 1 186 ? -15.512 13.132 28.711 1.00 83.50 186 ARG A O 1
ATOM 1388 N N . ARG A 1 187 ? -17.555 12.213 28.591 1.00 84.69 187 ARG A N 1
ATOM 1389 C CA . ARG A 1 187 ? -17.075 10.830 28.743 1.00 84.69 187 ARG A CA 1
ATOM 1390 C C . ARG A 1 187 ? -16.136 10.406 27.608 1.00 84.69 187 ARG A C 1
ATOM 1392 O O . ARG A 1 187 ? -15.099 9.803 27.864 1.00 84.69 187 ARG A O 1
ATOM 1399 N N . LEU A 1 188 ? -16.460 10.777 26.369 1.00 83.44 188 LEU A N 1
ATOM 1400 C CA . LEU A 1 188 ? -15.607 10.537 25.198 1.00 83.44 188 LEU A CA 1
ATOM 1401 C C . LEU A 1 188 ? -14.296 11.337 25.247 1.00 83.44 188 LEU A C 1
ATOM 1403 O O . LEU A 1 188 ? -13.259 10.841 24.806 1.00 83.44 188 LEU A O 1
ATOM 1407 N N . ALA A 1 189 ? -14.320 12.563 25.779 1.00 86.38 189 ALA A N 1
ATOM 1408 C CA . ALA A 1 189 ? -13.109 13.357 25.975 1.00 86.38 189 ALA A CA 1
ATOM 1409 C C . ALA A 1 189 ? -12.168 12.699 27.001 1.00 86.38 189 ALA A C 1
ATOM 1411 O O . ALA A 1 189 ? -10.980 12.543 26.714 1.00 86.38 189 ALA A O 1
ATOM 1412 N N . ASP A 1 190 ? -12.706 12.222 28.126 1.00 90.31 190 ASP A N 1
ATOM 1413 C CA . ASP A 1 190 ? -11.936 11.523 29.163 1.00 90.31 190 ASP A CA 1
ATOM 1414 C C . ASP A 1 190 ? -11.353 10.187 28.658 1.00 90.31 190 ASP A C 1
ATOM 1416 O O . ASP A 1 190 ? -10.206 9.840 28.959 1.00 90.31 190 ASP A O 1
ATOM 1420 N N . GLU A 1 191 ? -12.116 9.428 27.862 1.00 86.19 191 GLU A N 1
ATOM 1421 C CA . GLU A 1 191 ? -11.648 8.191 27.219 1.00 86.19 191 GLU A CA 1
ATOM 1422 C C . GLU A 1 191 ? -10.503 8.471 26.226 1.00 86.19 191 GLU A C 1
ATOM 1424 O O . GLU A 1 191 ? -9.486 7.769 26.233 1.00 86.19 191 GLU A O 1
ATOM 1429 N N . ASN A 1 192 ? -10.615 9.538 25.429 1.00 85.75 192 ASN A N 1
ATOM 1430 C CA . ASN A 1 192 ? -9.569 9.951 24.494 1.00 85.75 192 ASN A CA 1
ATOM 1431 C C . ASN A 1 192 ? -8.290 10.424 25.201 1.00 85.75 192 ASN A C 1
ATOM 1433 O O . ASN A 1 192 ? -7.191 10.108 24.738 1.00 85.75 192 ASN A O 1
ATOM 1437 N N . GLU A 1 193 ? -8.395 11.148 26.321 1.00 90.31 193 GLU A N 1
ATOM 1438 C CA . GLU A 1 193 ? -7.215 11.541 27.102 1.00 90.31 193 GLU A CA 1
ATOM 1439 C C . GLU A 1 193 ? -6.495 10.329 27.704 1.00 90.31 193 GLU A C 1
ATOM 1441 O O . GLU A 1 193 ? -5.264 10.245 27.627 1.00 90.31 193 GLU A O 1
ATOM 1446 N N . ARG A 1 194 ? -7.238 9.344 28.227 1.00 92.50 194 ARG A N 1
ATOM 1447 C CA . ARG A 1 194 ? -6.651 8.092 28.737 1.00 92.50 194 ARG A CA 1
ATOM 1448 C C . ARG A 1 194 ? -5.933 7.310 27.645 1.00 92.50 194 ARG A C 1
ATOM 1450 O O . ARG A 1 194 ? -4.802 6.875 27.855 1.00 92.50 194 ARG A O 1
ATOM 1457 N N . PHE A 1 195 ? -6.549 7.183 26.472 1.00 89.94 195 PHE A N 1
ATOM 1458 C CA . PHE A 1 195 ? -5.935 6.503 25.333 1.00 89.94 195 PHE A CA 1
ATOM 1459 C C . PHE A 1 195 ? -4.649 7.204 24.878 1.00 89.94 195 PHE A C 1
ATOM 1461 O O . PHE A 1 195 ? -3.632 6.559 24.623 1.00 89.94 195 PHE A O 1
ATOM 1468 N N . LYS A 1 196 ? -4.656 8.541 24.831 1.00 92.50 196 LYS A N 1
ATOM 1469 C CA . LYS A 1 196 ? -3.470 9.328 24.475 1.00 92.50 196 LYS A CA 1
ATOM 1470 C C . LYS A 1 196 ? -2.318 9.102 25.463 1.00 92.50 196 LYS A C 1
ATOM 1472 O O . LYS A 1 196 ? -1.182 8.922 25.025 1.00 92.50 196 LYS A O 1
ATOM 1477 N N . ALA A 1 197 ? -2.611 9.043 26.763 1.00 91.75 197 ALA A N 1
ATOM 1478 C CA . ALA A 1 197 ? -1.618 8.747 27.795 1.00 91.75 197 ALA A CA 1
ATOM 1479 C C . ALA A 1 197 ? -1.052 7.315 27.686 1.00 91.75 197 ALA A C 1
ATOM 1481 O O . ALA A 1 197 ? 0.152 7.114 27.855 1.00 91.75 197 ALA A O 1
ATOM 1482 N N . GLU A 1 198 ? -1.886 6.325 27.356 1.00 90.69 198 GLU A N 1
ATOM 1483 C CA . GLU A 1 198 ? -1.457 4.934 27.151 1.00 90.69 198 GLU A CA 1
ATOM 1484 C C . GLU A 1 198 ? -0.530 4.790 25.933 1.00 90.69 198 GLU A C 1
ATOM 1486 O O . GLU A 1 198 ? 0.529 4.159 26.012 1.00 90.69 198 GLU A O 1
ATOM 1491 N N . VAL A 1 199 ? -0.873 5.441 24.817 1.00 88.94 199 VAL A N 1
ATOM 1492 C CA . VAL A 1 199 ? -0.035 5.456 23.610 1.00 88.94 199 VAL A CA 1
ATOM 1493 C C . VAL A 1 199 ? 1.311 6.124 23.886 1.00 88.94 199 VAL A C 1
ATOM 1495 O O . VAL A 1 199 ? 2.353 5.607 23.477 1.00 88.94 199 VAL A O 1
ATOM 1498 N N . GLU A 1 200 ? 1.322 7.244 24.610 1.00 90.69 200 GLU A N 1
ATOM 1499 C CA . GLU A 1 200 ? 2.563 7.931 24.969 1.00 90.69 200 GLU A CA 1
ATOM 1500 C C . GLU A 1 200 ? 3.452 7.070 25.885 1.00 90.69 200 GLU A C 1
ATOM 1502 O O . GLU A 1 200 ? 4.668 6.997 25.677 1.00 90.69 200 GLU A O 1
ATOM 1507 N N . ALA A 1 201 ? 2.858 6.336 26.833 1.00 90.38 201 ALA A N 1
ATOM 1508 C CA . ALA A 1 201 ? 3.578 5.389 27.683 1.00 90.38 201 ALA A CA 1
ATOM 1509 C C . ALA A 1 201 ? 4.204 4.239 26.872 1.00 90.38 201 ALA A C 1
ATOM 1511 O O . ALA A 1 201 ? 5.378 3.914 27.066 1.00 90.38 201 ALA A O 1
ATOM 1512 N N . MET A 1 202 ? 3.467 3.676 25.913 1.00 81.25 202 MET A N 1
ATOM 1513 C CA . MET A 1 202 ? 3.950 2.602 25.040 1.00 81.25 202 MET A CA 1
ATOM 1514 C C . MET A 1 202 ? 5.084 3.069 24.113 1.00 81.25 202 MET A C 1
ATOM 1516 O O . MET A 1 202 ? 6.088 2.372 23.959 1.00 81.25 202 MET A O 1
ATOM 1520 N N . VAL A 1 203 ? 4.985 4.275 23.542 1.00 86.75 203 VAL A N 1
ATOM 1521 C CA . VAL A 1 203 ? 6.062 4.870 22.725 1.00 86.75 203 VAL A CA 1
ATOM 1522 C C . VAL A 1 203 ? 7.308 5.134 23.569 1.00 86.75 203 VAL A C 1
ATOM 1524 O O . VAL A 1 203 ? 8.432 4.898 23.116 1.00 86.75 203 VAL A O 1
ATOM 1527 N N . LYS A 1 204 ? 7.132 5.592 24.813 1.00 86.25 204 LYS A N 1
ATOM 1528 C CA . LYS A 1 204 ? 8.242 5.790 25.749 1.00 86.25 204 LYS A CA 1
ATOM 1529 C C . LYS A 1 204 ? 8.921 4.463 26.091 1.00 86.25 204 LYS A C 1
ATOM 1531 O O . LYS A 1 204 ? 10.146 4.405 26.062 1.00 86.25 204 LYS A O 1
ATOM 1536 N N . GLN A 1 205 ? 8.148 3.399 26.314 1.00 78.38 205 GLN A N 1
ATOM 1537 C CA . GLN A 1 205 ? 8.671 2.057 26.576 1.00 78.38 205 GLN A CA 1
ATOM 1538 C C . GLN A 1 205 ? 9.438 1.489 25.370 1.00 78.38 205 GLN A C 1
ATOM 1540 O O . GLN A 1 205 ? 10.526 0.938 25.541 1.00 78.38 205 GLN A O 1
ATOM 1545 N N . ALA A 1 206 ? 8.930 1.699 24.150 1.00 75.81 206 ALA A N 1
ATOM 1546 C CA . ALA A 1 206 ? 9.600 1.300 22.912 1.00 75.81 206 ALA A CA 1
ATOM 1547 C C . ALA A 1 206 ? 10.919 2.056 22.676 1.00 75.81 206 ALA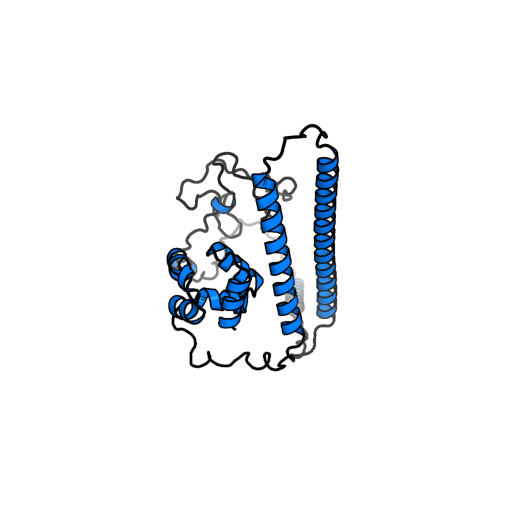 A C 1
ATOM 1549 O O . ALA A 1 206 ? 11.874 1.486 22.157 1.00 75.81 206 ALA A O 1
ATOM 1550 N N . ARG A 1 207 ? 11.002 3.328 23.090 1.00 73.75 207 ARG A N 1
ATOM 1551 C CA . ARG A 1 207 ? 12.229 4.137 22.993 1.00 73.75 207 ARG A CA 1
ATOM 1552 C C . ARG A 1 207 ? 13.301 3.757 24.010 1.00 73.75 207 ARG A C 1
ATOM 1554 O O . ARG A 1 207 ? 14.477 3.976 23.745 1.00 73.75 207 ARG A O 1
ATOM 1561 N N . THR A 1 208 ? 12.908 3.239 25.171 1.00 72.19 208 THR A N 1
ATOM 1562 C CA . THR A 1 208 ? 13.844 2.824 26.228 1.00 72.19 208 THR A CA 1
ATOM 1563 C C . THR A 1 208 ? 14.314 1.377 26.091 1.00 72.19 208 THR A C 1
ATOM 1565 O O . THR A 1 208 ? 15.248 0.981 26.784 1.00 72.19 208 THR A O 1
ATOM 1568 N N . ALA A 1 209 ? 13.695 0.583 25.214 1.00 58.81 209 ALA A N 1
ATOM 1569 C CA . ALA A 1 209 ? 14.175 -0.755 24.900 1.00 58.81 209 ALA A CA 1
ATOM 1570 C C . ALA A 1 209 ? 15.487 -0.656 24.090 1.00 58.81 209 ALA A C 1
ATOM 1572 O O . ALA A 1 209 ? 15.526 0.057 23.084 1.00 58.81 209 ALA A O 1
ATOM 1573 N N . PRO A 1 210 ? 16.576 -1.327 24.512 1.00 49.53 210 PRO A N 1
ATOM 1574 C CA . PRO A 1 210 ? 17.844 -1.269 23.799 1.00 49.53 210 PRO A CA 1
ATOM 1575 C C . PRO A 1 210 ? 17.684 -1.843 22.381 1.00 49.53 210 PRO A C 1
ATOM 1577 O O . PRO A 1 210 ? 17.019 -2.869 22.213 1.00 49.53 210 PRO A O 1
ATOM 1580 N N . PRO A 1 211 ? 18.298 -1.222 21.356 1.00 51.41 211 PRO A N 1
ATOM 1581 C CA . PRO A 1 211 ? 18.258 -1.740 19.999 1.00 51.41 211 PRO A CA 1
ATOM 1582 C C . PRO A 1 211 ? 19.056 -3.044 19.959 1.00 51.41 211 PRO A C 1
ATOM 1584 O O . PRO A 1 211 ? 20.287 -3.037 19.990 1.00 51.41 211 PRO A O 1
ATOM 1587 N N . THR A 1 212 ? 18.371 -4.184 19.897 1.00 46.06 212 THR A N 1
ATOM 1588 C CA . THR A 1 212 ? 19.002 -5.466 19.582 1.00 46.06 212 THR A CA 1
ATOM 1589 C C . THR A 1 212 ? 19.445 -5.450 18.119 1.00 46.06 212 THR A C 1
ATOM 1591 O O . THR A 1 212 ? 18.759 -5.873 17.192 1.00 46.06 212 THR A O 1
ATOM 1594 N N . SER A 1 213 ? 20.638 -4.897 17.923 1.00 43.09 213 SER A N 1
ATOM 1595 C CA . SER A 1 213 ? 21.446 -4.945 16.713 1.00 43.09 213 SER A CA 1
ATOM 1596 C C . SER A 1 213 ? 21.857 -6.391 16.414 1.00 43.09 213 SER A C 1
ATOM 1598 O O . SER A 1 213 ? 22.914 -6.828 16.856 1.00 43.09 213 SER A O 1
ATOM 1600 N N . SER A 1 214 ? 21.019 -7.135 15.687 1.00 41.94 214 SER A N 1
ATOM 1601 C CA . SER A 1 214 ? 21.408 -8.315 14.889 1.00 41.94 214 SER A CA 1
ATOM 1602 C C . SER A 1 214 ? 20.205 -8.864 14.100 1.00 41.94 214 SER A C 1
ATOM 1604 O O . SER A 1 214 ? 19.712 -9.955 14.373 1.00 41.94 214 SER A O 1
ATOM 1606 N N . LYS A 1 215 ? 19.669 -8.107 13.134 1.00 49.75 215 LYS A N 1
ATOM 1607 C CA . LYS A 1 215 ? 18.634 -8.631 12.211 1.00 49.75 215 LYS A CA 1
ATOM 1608 C C . LYS A 1 215 ? 18.985 -8.538 10.726 1.00 49.75 215 LYS A C 1
ATOM 1610 O O . LYS A 1 215 ? 18.192 -8.949 9.894 1.00 49.75 215 LYS A O 1
ATOM 1615 N N . VAL A 1 216 ? 20.189 -8.081 10.378 1.00 49.41 216 VAL A N 1
ATOM 1616 C CA . VAL A 1 216 ? 20.618 -7.993 8.966 1.00 49.41 216 VAL A CA 1
ATOM 1617 C C . VAL A 1 216 ? 21.444 -9.217 8.528 1.00 49.41 216 VAL A C 1
ATOM 1619 O O . VAL A 1 216 ? 21.629 -9.441 7.341 1.00 49.41 216 VAL A O 1
ATOM 1622 N N . ALA A 1 217 ? 21.884 -10.076 9.457 1.00 39.94 217 ALA A N 1
ATOM 1623 C CA . ALA A 1 217 ? 22.665 -11.282 9.138 1.00 39.94 217 ALA A CA 1
ATOM 1624 C C . ALA A 1 217 ? 21.821 -12.561 8.923 1.00 39.94 217 ALA A C 1
ATOM 1626 O O . ALA A 1 217 ? 22.375 -13.609 8.610 1.00 39.94 217 ALA A O 1
ATOM 1627 N N . ALA A 1 218 ? 20.492 -12.494 9.061 1.00 43.66 218 ALA A N 1
ATOM 1628 C CA . ALA A 1 218 ? 19.590 -13.647 8.916 1.00 43.66 218 ALA A CA 1
ATOM 1629 C C . ALA A 1 218 ? 18.960 -13.770 7.510 1.00 43.66 218 ALA A C 1
ATOM 1631 O O . ALA A 1 218 ? 17.977 -14.478 7.327 1.00 43.66 218 ALA A O 1
ATOM 1632 N N . LEU A 1 219 ? 19.518 -13.092 6.501 1.00 47.09 219 LEU A N 1
ATOM 1633 C CA . LEU A 1 219 ? 18.945 -12.962 5.150 1.00 47.09 219 LEU A CA 1
ATOM 1634 C C . LEU A 1 219 ? 19.102 -14.207 4.245 1.00 47.09 219 LEU A C 1
ATOM 1636 O O . LEU A 1 219 ? 18.873 -14.132 3.041 1.00 47.09 219 LEU A O 1
ATOM 1640 N N . SER A 1 220 ? 19.495 -15.365 4.783 1.00 41.59 220 SER A N 1
ATOM 1641 C CA . SER A 1 220 ? 19.567 -16.632 4.023 1.00 41.59 220 SER A CA 1
ATOM 1642 C C . SER A 1 220 ? 19.327 -17.883 4.874 1.00 41.59 220 SER A C 1
ATOM 1644 O O . SER A 1 220 ? 19.627 -18.993 4.438 1.00 41.59 220 SER A O 1
ATOM 1646 N N . ALA A 1 221 ? 18.794 -17.735 6.088 1.00 41.41 221 ALA A N 1
ATOM 1647 C CA . ALA A 1 221 ? 18.438 -18.892 6.897 1.00 41.41 221 ALA A CA 1
ATOM 1648 C C . ALA A 1 221 ? 17.068 -19.428 6.462 1.00 41.41 221 ALA A C 1
ATOM 1650 O O . ALA A 1 221 ? 16.130 -18.658 6.248 1.00 41.41 221 ALA A O 1
ATOM 1651 N N . LEU A 1 222 ? 16.979 -20.754 6.330 1.00 51.34 222 LEU A N 1
ATOM 1652 C CA . LEU A 1 222 ? 15.724 -21.493 6.214 1.00 51.34 222 LEU A CA 1
ATOM 1653 C C . LEU A 1 222 ? 14.679 -20.968 7.219 1.00 51.34 222 LEU A C 1
ATOM 1655 O O . LEU A 1 222 ? 15.070 -20.492 8.291 1.00 51.34 222 LEU A O 1
ATOM 1659 N N . PRO A 1 223 ? 13.371 -21.061 6.897 1.00 56.16 223 PRO A N 1
ATOM 1660 C CA . PRO A 1 223 ? 12.315 -20.669 7.824 1.00 56.16 223 PRO A CA 1
ATOM 1661 C C . PRO A 1 223 ? 12.578 -21.305 9.198 1.00 56.16 223 PRO A C 1
ATOM 1663 O O . PRO A 1 223 ? 12.858 -22.506 9.256 1.00 56.16 223 PRO A O 1
ATOM 1666 N N . PRO A 1 224 ? 12.575 -20.514 10.287 1.00 56.97 224 PRO A N 1
ATOM 1667 C CA . PRO A 1 224 ? 12.844 -21.034 11.619 1.00 56.97 224 PRO A CA 1
ATOM 1668 C C . PRO A 1 224 ? 11.865 -22.172 11.929 1.00 56.97 224 PRO A C 1
ATOM 1670 O O . PRO A 1 224 ? 10.672 -22.056 11.641 1.00 56.97 224 PRO A O 1
ATOM 1673 N N . GLU A 1 225 ? 12.364 -23.275 12.498 1.00 48.75 225 GLU A N 1
ATOM 1674 C CA . GLU A 1 225 ? 11.526 -24.389 12.955 1.00 48.75 225 GLU A CA 1
ATOM 1675 C C . GLU A 1 225 ? 10.400 -23.841 13.846 1.00 48.75 225 GLU A C 1
ATOM 1677 O O . GLU A 1 225 ? 10.648 -23.329 14.938 1.00 48.75 225 GLU A O 1
ATOM 1682 N N . GLY A 1 226 ? 9.163 -23.886 13.344 1.00 67.38 226 GLY A N 1
ATOM 1683 C CA . GLY A 1 226 ? 7.996 -23.292 14.000 1.00 67.38 226 GLY A CA 1
ATOM 1684 C C . G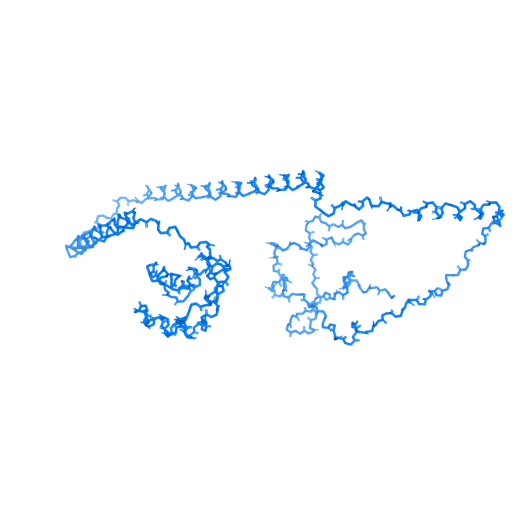LY A 1 226 ? 7.232 -22.252 13.178 1.00 67.38 226 GLY A C 1
ATOM 1685 O O . GLY A 1 226 ? 6.251 -21.708 13.693 1.00 67.38 226 GLY A O 1
ATOM 1686 N N . SER A 1 227 ? 7.625 -21.982 11.925 1.00 74.00 227 SER A N 1
ATOM 1687 C CA . SER A 1 227 ? 6.773 -21.224 11.001 1.00 74.00 227 SER A CA 1
ATOM 1688 C C . SER A 1 227 ? 5.380 -21.873 10.929 1.00 74.00 227 SER A C 1
ATOM 1690 O O . SER A 1 227 ? 5.296 -23.086 10.727 1.00 74.00 227 SER A O 1
ATOM 1692 N N . PRO A 1 228 ? 4.298 -21.106 11.159 1.00 82.12 228 PRO A N 1
ATOM 1693 C CA . PRO A 1 228 ? 2.941 -21.639 11.100 1.00 82.12 228 PRO A CA 1
ATOM 1694 C C . PRO A 1 228 ? 2.696 -22.251 9.720 1.00 82.12 228 PRO A C 1
ATOM 1696 O O . PRO A 1 228 ? 3.142 -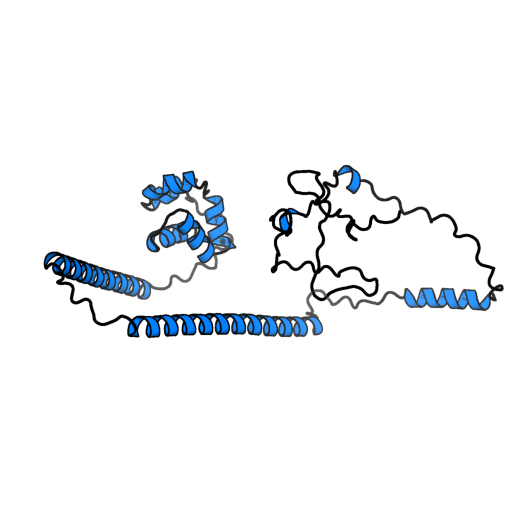21.695 8.718 1.00 82.12 228 PRO A O 1
ATOM 1699 N N . ALA A 1 229 ? 2.025 -23.402 9.672 1.00 87.00 229 ALA A N 1
ATOM 1700 C CA . ALA A 1 229 ? 1.732 -24.061 8.399 1.00 87.00 229 ALA A CA 1
ATOM 1701 C C . ALA A 1 229 ? 0.641 -23.314 7.617 1.00 87.00 229 ALA A C 1
ATOM 1703 O O . ALA A 1 229 ? 0.580 -23.409 6.395 1.00 87.00 229 ALA A O 1
ATOM 1704 N N . ASP A 1 230 ? -0.198 -22.566 8.337 1.00 94.81 230 ASP A N 1
ATOM 1705 C CA . ASP A 1 230 ? -1.379 -21.910 7.800 1.00 94.81 230 ASP A CA 1
ATOM 1706 C C . ASP A 1 230 ? -1.636 -20.545 8.468 1.00 94.81 230 ASP A C 1
ATOM 1708 O O . ASP A 1 230 ? -1.223 -20.288 9.608 1.00 94.81 230 ASP A O 1
ATOM 1712 N N . VAL A 1 231 ? -2.352 -19.666 7.765 1.00 95.56 231 VAL A N 1
ATOM 1713 C CA . VAL A 1 231 ? -2.763 -18.339 8.247 1.00 95.56 231 VAL A CA 1
ATOM 1714 C C . VAL A 1 231 ? -3.638 -18.466 9.489 1.00 95.56 231 VAL A C 1
ATOM 1716 O O . VAL A 1 231 ? -3.446 -17.712 10.445 1.00 95.56 231 VAL A O 1
ATOM 1719 N N . ALA A 1 232 ? -4.539 -19.451 9.529 1.00 96.50 232 ALA A N 1
ATOM 1720 C CA . ALA A 1 232 ? -5.402 -19.696 10.681 1.00 96.50 232 ALA A CA 1
ATOM 1721 C C . ALA A 1 232 ? -4.596 -20.017 11.952 1.00 96.50 232 ALA A C 1
ATOM 1723 O O . ALA A 1 232 ? -4.881 -19.490 13.035 1.00 96.50 232 ALA A O 1
ATOM 1724 N N . GLU A 1 233 ? -3.539 -20.826 11.826 1.00 96.19 233 GLU A N 1
ATOM 1725 C CA . GLU A 1 233 ? -2.646 -21.167 12.937 1.00 96.19 233 GLU A CA 1
ATOM 1726 C C . GLU A 1 233 ? -1.854 -19.936 13.404 1.00 96.19 233 GLU A C 1
ATOM 1728 O O . GLU A 1 233 ? -1.744 -19.676 14.607 1.00 96.19 233 GLU A O 1
ATOM 1733 N N . MET A 1 234 ? -1.347 -19.137 12.457 1.00 96.00 234 MET A N 1
ATOM 1734 C CA . MET A 1 234 ? -0.643 -17.887 12.750 1.00 96.00 234 MET A CA 1
ATOM 1735 C C . MET A 1 234 ? -1.541 -16.901 13.507 1.00 96.00 234 MET A C 1
ATOM 1737 O O . MET A 1 234 ? -1.161 -16.393 14.564 1.00 96.00 234 MET A O 1
ATOM 1741 N N . LEU A 1 235 ? -2.749 -16.648 12.998 1.00 96.69 235 LEU A N 1
ATOM 1742 C CA . LEU A 1 235 ? -3.704 -15.724 13.609 1.00 96.69 235 LEU A CA 1
ATOM 1743 C C . LEU A 1 235 ? -4.165 -16.219 14.982 1.00 96.69 235 LEU A C 1
ATOM 1745 O O . LEU A 1 235 ? -4.293 -15.415 15.907 1.00 96.69 235 LEU A O 1
ATOM 1749 N N . SER A 1 236 ? -4.327 -17.531 15.160 1.00 96.38 236 SER A N 1
ATOM 1750 C CA . SER A 1 236 ? -4.645 -18.129 16.461 1.00 96.38 236 SER A CA 1
ATOM 1751 C C . SER A 1 236 ? -3.529 -17.899 17.483 1.00 96.38 236 SER A C 1
ATOM 1753 O O . SER A 1 236 ? -3.803 -17.432 18.589 1.00 96.38 236 SER A O 1
ATOM 1755 N N . LYS A 1 237 ? -2.258 -18.118 17.107 1.00 95.62 237 LYS A N 1
ATOM 1756 C CA . LYS A 1 237 ? -1.091 -17.844 17.974 1.00 95.62 237 LYS A CA 1
ATOM 1757 C C . LYS A 1 237 ? -0.992 -16.369 18.379 1.00 95.62 237 LYS A C 1
ATOM 1759 O O . LYS A 1 237 ? -0.543 -16.059 19.481 1.00 95.62 237 LYS A O 1
ATOM 1764 N N . LEU A 1 238 ? -1.435 -15.454 17.515 1.00 96.25 238 LEU A N 1
ATOM 1765 C CA . LEU A 1 238 ? -1.433 -14.010 17.774 1.00 96.25 238 LEU A CA 1
ATOM 1766 C C . LEU A 1 238 ? -2.655 -13.509 18.566 1.00 96.25 238 LEU A C 1
ATOM 1768 O O . LEU A 1 238 ? -2.720 -12.314 18.870 1.00 96.25 238 LEU A O 1
ATOM 1772 N N . ASN A 1 239 ? -3.593 -14.392 18.934 1.00 97.12 239 ASN A N 1
ATOM 1773 C CA . ASN A 1 239 ? -4.902 -14.046 19.507 1.00 97.12 239 ASN A CA 1
ATOM 1774 C C . ASN A 1 239 ? -5.732 -13.128 18.586 1.00 97.12 239 ASN A C 1
ATOM 1776 O O . ASN A 1 239 ? -6.397 -12.198 19.037 1.00 97.12 239 ASN A O 1
ATOM 1780 N N . LEU A 1 240 ? -5.662 -13.376 17.278 1.00 97.44 240 LEU A N 1
ATOM 1781 C CA . LEU A 1 240 ? -6.336 -12.635 16.210 1.00 97.44 240 LEU A CA 1
ATOM 1782 C C . LEU A 1 240 ? -7.348 -13.523 15.461 1.00 97.44 240 LEU A C 1
ATOM 1784 O O . LEU A 1 240 ? -7.595 -13.323 14.274 1.00 97.44 240 LEU A O 1
ATOM 1788 N N . SER A 1 241 ? -7.954 -14.491 16.156 1.00 97.38 241 SER A N 1
ATOM 1789 C CA . SER A 1 241 ? -8.873 -15.481 15.573 1.00 97.38 241 SER A CA 1
ATOM 1790 C C . SER A 1 241 ? -10.104 -14.871 14.896 1.00 97.38 241 SER A C 1
ATOM 1792 O O . SER A 1 241 ? -10.627 -15.434 13.943 1.00 97.38 241 SER A O 1
ATOM 1794 N N . GLN A 1 242 ? -10.516 -13.673 15.316 1.00 97.44 242 GLN A N 1
ATOM 1795 C CA . GLN A 1 242 ? -11.621 -12.912 14.719 1.00 97.44 242 GLN A CA 1
ATOM 1796 C C . GLN A 1 242 ? -11.417 -12.518 13.243 1.00 97.44 242 GLN A C 1
ATOM 1798 O O . GLN A 1 242 ? -12.346 -12.009 12.622 1.00 97.44 242 GLN A O 1
ATOM 1803 N N . TYR A 1 243 ? -10.207 -12.677 12.698 1.00 97.56 243 TYR A N 1
ATOM 1804 C CA . TYR A 1 243 ? -9.909 -12.391 11.293 1.00 97.56 243 TYR A CA 1
ATOM 1805 C C . TYR A 1 243 ? -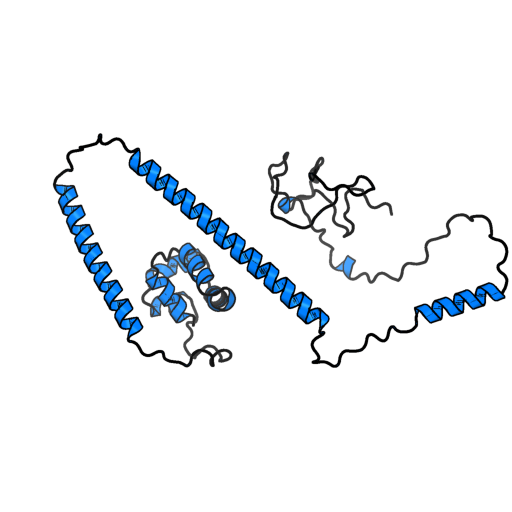9.784 -13.649 10.429 1.00 97.56 243 TYR A C 1
ATOM 1807 O O . TYR A 1 243 ? -9.669 -13.504 9.221 1.00 97.56 243 TYR A O 1
ATOM 1815 N N . ILE A 1 244 ? -9.828 -14.856 11.005 1.00 96.69 244 ILE A N 1
ATOM 1816 C CA . ILE A 1 244 ? -9.610 -16.105 10.253 1.00 96.69 244 ILE A CA 1
ATOM 1817 C C . ILE A 1 244 ? -10.632 -16.241 9.119 1.00 96.69 244 ILE A C 1
ATOM 1819 O O . ILE A 1 244 ? -10.232 -16.349 7.967 1.00 96.69 244 ILE A O 1
ATOM 1823 N N . GLU A 1 245 ? -11.925 -16.091 9.423 1.00 96.94 245 GLU A N 1
ATOM 1824 C CA . GLU A 1 245 ? -13.000 -16.186 8.421 1.00 96.94 245 GLU A CA 1
ATOM 1825 C C . GLU A 1 245 ? -12.824 -15.184 7.271 1.00 96.94 245 GLU A C 1
ATOM 1827 O O . GLU A 1 245 ? -13.082 -15.515 6.121 1.00 96.94 245 GLU A O 1
ATOM 1832 N N . LYS A 1 246 ? -12.329 -13.973 7.557 1.00 96.81 246 LYS A N 1
ATOM 1833 C CA . LYS A 1 246 ? -12.116 -12.944 6.526 1.00 96.81 246 LYS A CA 1
ATOM 1834 C C . LYS A 1 246 ? -10.938 -13.257 5.615 1.00 96.81 246 LYS A C 1
ATOM 1836 O O . LYS A 1 246 ? -11.007 -13.000 4.422 1.00 96.81 246 LYS A O 1
ATOM 1841 N N . PHE A 1 247 ? -9.857 -13.797 6.173 1.00 96.69 247 PHE A N 1
ATOM 1842 C CA . PHE A 1 247 ? -8.699 -14.200 5.375 1.00 96.69 247 PHE A CA 1
ATOM 1843 C C . PHE A 1 247 ? -9.024 -15.416 4.506 1.00 96.69 247 PHE A C 1
ATOM 1845 O O . PHE A 1 247 ? -8.548 -15.489 3.377 1.00 96.69 247 PHE A O 1
ATOM 1852 N N . GLU A 1 248 ? -9.854 -16.334 5.007 1.00 94.81 248 GLU A N 1
ATOM 1853 C CA . GLU A 1 248 ? -10.367 -17.464 4.229 1.00 94.81 248 GLU A CA 1
ATOM 1854 C C . GLU A 1 248 ? -11.329 -17.007 3.121 1.00 94.81 248 GLU A C 1
ATOM 1856 O O . GLU A 1 248 ? -11.211 -17.474 1.991 1.00 94.81 248 GLU A O 1
ATOM 1861 N N . GLU A 1 249 ? -12.234 -16.063 3.409 1.00 95.88 249 GLU A N 1
ATOM 1862 C CA . GLU A 1 249 ? -13.167 -15.493 2.423 1.00 95.88 249 GLU A CA 1
ATOM 1863 C C . GLU A 1 249 ? -12.437 -14.757 1.290 1.00 95.88 249 GLU A C 1
ATOM 1865 O O . GLU A 1 249 ? -12.800 -14.900 0.123 1.00 95.88 249 GLU A O 1
ATOM 1870 N N . GLU A 1 250 ? -11.376 -14.015 1.612 1.00 95.38 250 GLU A N 1
ATOM 1871 C CA . GLU A 1 250 ? -10.545 -13.326 0.618 1.00 95.38 250 GLU A CA 1
ATOM 1872 C C . GLU A 1 250 ? -9.502 -14.230 -0.056 1.00 95.38 250 GLU A C 1
ATOM 1874 O O . GLU A 1 250 ? -8.828 -13.799 -0.991 1.00 95.38 250 GLU A O 1
ATOM 1879 N N . GLY A 1 251 ? -9.357 -15.483 0.389 1.00 93.38 251 GLY A N 1
ATOM 1880 C CA . GLY A 1 251 ? -8.369 -16.414 -0.157 1.00 93.38 251 GLY A CA 1
ATOM 1881 C C . GLY A 1 251 ? -6.921 -15.971 0.076 1.00 93.38 251 GLY A C 1
ATOM 1882 O O . GLY A 1 251 ? -6.043 -16.261 -0.739 1.00 93.38 251 GLY A O 1
ATOM 1883 N N . MET A 1 252 ? -6.650 -15.248 1.167 1.00 93.75 252 MET A N 1
ATOM 1884 C CA . MET A 1 252 ? -5.293 -14.823 1.503 1.00 93.75 252 MET A CA 1
ATOM 1885 C C . MET A 1 252 ? -4.503 -15.961 2.138 1.00 93.75 252 MET A C 1
ATOM 1887 O O . MET A 1 252 ? -4.608 -16.237 3.332 1.00 93.75 252 MET A O 1
ATOM 1891 N N . GLU A 1 253 ? -3.651 -16.582 1.330 1.00 95.62 253 GLU A N 1
ATOM 1892 C CA . GLU A 1 253 ? -2.718 -17.603 1.787 1.00 95.62 253 GLU A CA 1
ATOM 1893 C C . GLU A 1 253 ? -1.493 -17.012 2.501 1.00 95.62 253 GLU A C 1
ATOM 1895 O O . GLU A 1 253 ? -1.040 -15.891 2.243 1.00 95.62 253 GLU A O 1
ATOM 1900 N N . LEU A 1 254 ? -0.876 -17.821 3.367 1.00 95.44 254 LEU A N 1
ATOM 1901 C CA . LEU A 1 254 ? 0.325 -17.436 4.112 1.00 95.44 254 LEU A CA 1
ATOM 1902 C C . LEU A 1 254 ? 1.501 -17.122 3.175 1.00 95.44 254 LEU A C 1
ATOM 1904 O O . LEU A 1 254 ? 2.293 -16.219 3.443 1.00 95.44 254 LEU A O 1
ATOM 1908 N N . SER A 1 255 ? 1.590 -17.846 2.060 1.00 93.62 255 SER A N 1
ATOM 1909 C CA . SER A 1 255 ? 2.572 -17.650 0.991 1.00 93.62 255 SER A CA 1
ATOM 1910 C C . SER A 1 255 ? 2.530 -16.221 0.431 1.00 93.62 255 SER A C 1
ATOM 1912 O O . SER A 1 255 ? 3.576 -15.582 0.299 1.00 93.62 255 SER A O 1
ATOM 1914 N N . VAL A 1 256 ? 1.326 -15.696 0.181 1.00 94.44 256 VAL A N 1
ATOM 1915 C CA . VAL A 1 256 ? 1.086 -14.342 -0.338 1.00 94.44 256 VAL A CA 1
ATOM 1916 C C . VAL A 1 256 ? 1.490 -13.293 0.693 1.00 94.44 256 VAL A C 1
ATOM 1918 O O . VAL A 1 256 ? 2.221 -12.361 0.367 1.00 94.44 256 VAL A O 1
ATOM 1921 N N . LEU A 1 257 ? 1.102 -13.474 1.959 1.00 94.75 257 LEU A N 1
ATOM 1922 C CA . LEU A 1 257 ? 1.476 -12.554 3.038 1.00 94.75 257 LEU A CA 1
ATOM 1923 C C . LEU A 1 257 ? 2.997 -12.482 3.234 1.00 94.75 257 LEU A C 1
ATOM 1925 O O . LEU A 1 257 ? 3.545 -11.397 3.431 1.00 94.75 257 LEU A O 1
ATOM 1929 N N . ILE A 1 258 ? 3.693 -13.620 3.145 1.00 94.25 258 ILE A N 1
ATOM 1930 C CA . ILE A 1 258 ? 5.159 -13.674 3.218 1.00 94.25 258 ILE A CA 1
ATOM 1931 C C . ILE A 1 258 ? 5.788 -12.973 2.007 1.00 94.25 258 ILE A C 1
ATOM 1933 O O . ILE A 1 258 ? 6.755 -12.226 2.174 1.00 94.25 258 ILE A O 1
ATOM 1937 N N . ALA A 1 259 ? 5.255 -13.198 0.802 1.00 93.62 259 ALA A N 1
ATOM 1938 C CA . ALA A 1 259 ? 5.747 -12.563 -0.417 1.00 93.62 259 ALA A CA 1
ATOM 1939 C C . ALA A 1 259 ? 5.605 -11.035 -0.351 1.00 93.62 259 ALA A C 1
ATOM 1941 O O . ALA A 1 259 ? 6.587 -10.333 -0.582 1.00 93.62 259 ALA A O 1
ATOM 1942 N N . LEU A 1 260 ? 4.441 -10.528 0.068 1.00 94.75 260 LEU A N 1
ATOM 1943 C CA . LEU A 1 260 ? 4.195 -9.095 0.262 1.00 94.75 260 LEU A CA 1
ATOM 1944 C C . LEU A 1 260 ? 5.116 -8.501 1.333 1.00 94.75 260 LEU A C 1
ATOM 1946 O O . LEU A 1 260 ? 5.751 -7.472 1.111 1.00 94.75 260 LEU A O 1
ATOM 1950 N N . ALA A 1 261 ? 5.250 -9.173 2.482 1.00 94.06 261 ALA A N 1
ATOM 1951 C CA . ALA A 1 261 ? 6.089 -8.695 3.578 1.00 94.06 261 ALA A CA 1
ATOM 1952 C C . ALA A 1 261 ? 7.577 -8.592 3.197 1.00 94.06 261 ALA A C 1
ATOM 1954 O O . ALA A 1 261 ? 8.272 -7.701 3.691 1.00 94.06 261 ALA A O 1
ATOM 1955 N N . ARG A 1 262 ? 8.070 -9.504 2.345 1.00 91.56 262 ARG A N 1
ATOM 1956 C CA . ARG A 1 262 ? 9.482 -9.571 1.931 1.00 91.56 262 ARG A CA 1
ATOM 1957 C C . ARG A 1 262 ? 9.796 -8.780 0.662 1.00 91.56 262 ARG A C 1
ATOM 1959 O O . ARG A 1 262 ? 10.902 -8.258 0.565 1.00 91.56 262 ARG A O 1
ATOM 1966 N N . GLY A 1 263 ? 8.878 -8.744 -0.299 1.00 89.94 263 GLY A N 1
ATOM 1967 C CA . GLY A 1 263 ? 9.068 -8.120 -1.609 1.00 89.94 263 GLY A CA 1
ATOM 1968 C C . GLY A 1 263 ? 8.707 -6.642 -1.593 1.00 89.94 263 GLY A C 1
ATOM 1969 O O . GLY A 1 263 ? 9.586 -5.782 -1.600 1.00 89.94 263 GLY A O 1
ATOM 1970 N N . ASP A 1 264 ? 7.408 -6.362 -1.533 1.00 88.56 264 ASP A N 1
ATOM 1971 C CA . ASP A 1 264 ? 6.859 -5.005 -1.653 1.00 88.56 264 ASP A CA 1
ATOM 1972 C C . ASP A 1 264 ? 6.962 -4.206 -0.342 1.00 88.56 264 ASP A C 1
ATOM 1974 O O . ASP A 1 264 ? 6.840 -2.980 -0.306 1.00 88.56 264 ASP A O 1
ATOM 1978 N N . GLY A 1 265 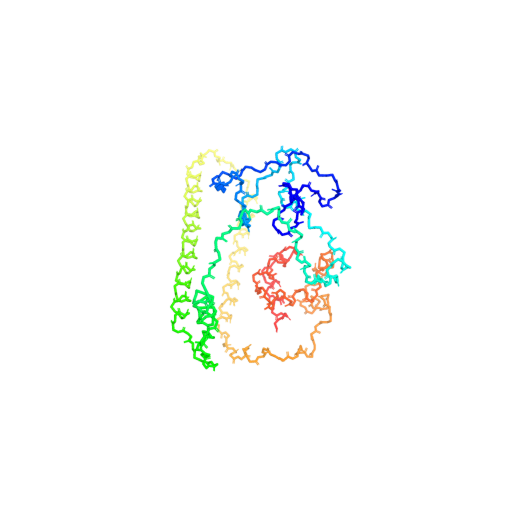? 7.252 -4.909 0.752 1.00 90.88 265 GLY A N 1
ATOM 1979 C CA . GLY A 1 265 ? 7.563 -4.337 2.046 1.00 90.88 265 GLY A CA 1
ATOM 1980 C C . GLY A 1 265 ? 6.326 -4.059 2.891 1.00 90.88 265 GLY A C 1
ATOM 1981 O O . GLY A 1 265 ? 5.221 -4.552 2.668 1.00 90.88 265 GLY A O 1
ATOM 1982 N N . LYS A 1 266 ? 6.536 -3.270 3.946 1.00 94.19 266 LYS A N 1
ATOM 1983 C CA . LYS A 1 266 ? 5.525 -3.052 4.985 1.00 94.19 266 LYS A CA 1
ATOM 1984 C C . LYS A 1 266 ? 4.268 -2.354 4.458 1.00 94.19 266 LYS A C 1
ATOM 1986 O O . LYS A 1 266 ? 3.181 -2.665 4.926 1.00 94.19 266 LYS A O 1
ATOM 1991 N N . GLU A 1 267 ? 4.415 -1.402 3.539 1.00 95.19 267 GLU A N 1
ATOM 1992 C CA . GLU A 1 267 ? 3.302 -0.570 3.064 1.00 95.19 267 GLU A CA 1
ATOM 1993 C C . GLU A 1 267 ? 2.292 -1.383 2.251 1.00 95.19 267 GLU A C 1
ATOM 1995 O O . GLU A 1 267 ? 1.097 -1.296 2.525 1.00 95.19 267 GLU A O 1
ATOM 2000 N N . ALA A 1 268 ? 2.775 -2.241 1.348 1.00 95.31 268 ALA A N 1
ATOM 2001 C CA . ALA A 1 268 ? 1.937 -3.142 0.562 1.00 95.31 268 ALA A CA 1
ATOM 2002 C C . ALA A 1 268 ? 1.212 -4.169 1.443 1.00 95.31 268 ALA A C 1
ATOM 2004 O O . ALA A 1 268 ? 0.014 -4.394 1.281 1.00 95.31 268 ALA A O 1
ATOM 2005 N N . LEU A 1 269 ? 1.903 -4.736 2.442 1.00 96.38 269 LEU A N 1
ATOM 2006 C CA . LEU A 1 269 ? 1.244 -5.607 3.414 1.00 96.38 269 LEU A CA 1
ATOM 2007 C C . LEU A 1 269 ? 0.190 -4.839 4.231 1.00 96.38 269 LEU A C 1
ATOM 2009 O O . LEU A 1 269 ? -0.902 -5.347 4.460 1.00 96.38 269 LEU A O 1
ATOM 2013 N N . ASP A 1 270 ? 0.488 -3.616 4.677 1.00 97.19 270 ASP A N 1
ATOM 2014 C CA . ASP A 1 270 ? -0.468 -2.789 5.423 1.00 97.19 270 ASP A CA 1
ATOM 2015 C C . ASP A 1 270 ? -1.720 -2.455 4.592 1.00 97.19 270 ASP A C 1
ATOM 2017 O O . ASP A 1 270 ? -2.793 -2.280 5.173 1.00 97.19 270 ASP A O 1
ATOM 2021 N N . GLU A 1 271 ? -1.601 -2.341 3.268 1.00 97.31 271 GLU A N 1
ATOM 2022 C CA . GLU A 1 271 ? -2.719 -2.134 2.342 1.00 97.31 271 GLU A CA 1
ATOM 2023 C C . GLU A 1 271 ? -3.547 -3.409 2.153 1.00 97.31 271 GLU A C 1
ATOM 2025 O O . GLU A 1 271 ? -4.740 -3.382 2.455 1.00 97.31 271 GLU A O 1
ATOM 2030 N N . ALA A 1 272 ? -2.916 -4.543 1.832 1.00 96.62 272 ALA A N 1
ATOM 2031 C CA . ALA A 1 272 ? -3.595 -5.839 1.726 1.00 96.62 272 ALA A CA 1
ATOM 2032 C C . ALA A 1 272 ? -4.341 -6.214 3.022 1.00 96.62 272 ALA A C 1
ATOM 2034 O O . ALA A 1 272 ? -5.492 -6.639 3.009 1.00 96.62 272 ALA A O 1
ATOM 2035 N N . LEU A 1 273 ? -3.734 -5.961 4.187 1.00 97.19 273 LEU A N 1
ATOM 2036 C CA . LEU A 1 273 ? -4.382 -6.202 5.479 1.00 97.19 273 LEU A CA 1
ATOM 2037 C C . LEU A 1 273 ? -5.563 -5.251 5.752 1.00 97.19 273 LEU A C 1
ATOM 2039 O O . LEU A 1 273 ? -6.443 -5.578 6.552 1.00 97.19 273 LEU A O 1
ATOM 2043 N N . LYS A 1 274 ? -5.600 -4.055 5.151 1.00 97.31 274 LYS A N 1
ATOM 2044 C CA . LYS A 1 274 ? -6.779 -3.175 5.246 1.00 97.31 274 LYS A CA 1
ATOM 2045 C C . LYS A 1 274 ? -7.922 -3.702 4.391 1.00 97.31 274 LYS A C 1
ATOM 2047 O O . LYS A 1 274 ? -9.059 -3.608 4.857 1.00 97.31 274 LYS A O 1
ATOM 2052 N N . GLU A 1 275 ? -7.616 -4.227 3.206 1.00 96.00 275 GLU A N 1
ATOM 2053 C CA . GLU A 1 275 ? -8.591 -4.872 2.319 1.00 96.00 275 GLU A CA 1
ATOM 2054 C C . GLU A 1 275 ? -9.245 -6.057 3.037 1.00 96.00 275 GLU A C 1
ATOM 2056 O O . GLU A 1 275 ? -10.459 -6.010 3.221 1.00 96.00 275 GLU A O 1
ATOM 2061 N N . ALA A 1 276 ? -8.429 -6.890 3.704 1.00 95.62 276 ALA A N 1
ATOM 2062 C CA . ALA A 1 276 ? -8.812 -7.959 4.648 1.00 95.62 276 ALA A CA 1
ATOM 2063 C C . ALA A 1 276 ? -9.743 -7.566 5.805 1.00 95.62 276 ALA A C 1
ATOM 2065 O O . ALA A 1 276 ? -10.136 -8.378 6.653 1.00 95.62 276 ALA A O 1
ATOM 2066 N N . GLY A 1 277 ? -10.004 -6.271 5.971 1.00 96.38 277 GLY A N 1
ATOM 2067 C CA . GLY A 1 277 ? -10.787 -5.738 7.070 1.00 96.38 277 GLY A CA 1
ATOM 2068 C C . GLY A 1 277 ? -10.031 -5.647 8.400 1.00 96.38 277 GLY A C 1
ATOM 2069 O O . GLY A 1 277 ? -10.671 -5.430 9.441 1.00 96.38 277 GLY A O 1
ATOM 2070 N N . VAL A 1 278 ? -8.694 -5.742 8.418 1.00 97.50 278 VAL A N 1
ATOM 2071 C CA . VAL A 1 278 ? -7.882 -5.486 9.621 1.00 97.50 278 VAL A CA 1
ATOM 2072 C C . VAL A 1 278 ? -7.700 -3.978 9.802 1.00 97.50 278 VAL A C 1
ATOM 2074 O O . VAL A 1 278 ? -6.698 -3.373 9.422 1.00 97.50 278 VAL A O 1
ATOM 2077 N N . LYS A 1 279 ? -8.687 -3.334 10.437 1.00 97.12 279 LYS A N 1
ATOM 2078 C CA . LYS A 1 279 ? -8.698 -1.872 10.651 1.00 97.12 279 LYS A CA 1
ATOM 2079 C C . LYS A 1 279 ? -7.661 -1.386 11.673 1.00 97.12 279 LYS A C 1
ATOM 2081 O O . LYS A 1 279 ? -7.141 -0.277 11.537 1.00 97.12 279 LYS A O 1
ATOM 2086 N N . SER A 1 280 ? -7.331 -2.206 12.672 1.00 97.75 280 SER A N 1
ATOM 2087 C CA . SER A 1 280 ? -6.403 -1.842 13.753 1.00 97.75 280 SER A CA 1
ATOM 2088 C C . SER A 1 280 ? -4.943 -1.873 13.296 1.00 97.75 280 SER A C 1
ATOM 2090 O O . SER A 1 280 ? -4.430 -2.926 12.920 1.00 97.75 280 SER A O 1
ATOM 2092 N N . VAL A 1 281 ? -4.247 -0.734 13.408 1.00 96.25 281 VAL A N 1
ATOM 2093 C CA . VAL A 1 281 ? -2.801 -0.620 13.126 1.00 96.25 281 VAL A CA 1
ATOM 2094 C C . VAL A 1 281 ? -1.995 -1.603 13.982 1.00 96.25 281 VAL A C 1
ATOM 2096 O O . VAL A 1 281 ? -1.069 -2.237 13.489 1.00 96.25 281 VAL A O 1
ATOM 2099 N N . GLY A 1 282 ? -2.366 -1.776 15.255 1.00 96.75 282 GLY A N 1
ATOM 2100 C CA . GLY A 1 282 ? -1.665 -2.683 16.166 1.00 96.75 282 GLY A CA 1
ATOM 2101 C C . GLY A 1 282 ? -1.764 -4.149 15.741 1.00 96.75 282 GLY A C 1
ATOM 2102 O O . GLY A 1 282 ? -0.794 -4.890 15.869 1.00 96.75 282 GLY A O 1
ATOM 2103 N N . HIS A 1 283 ? -2.906 -4.568 15.187 1.00 97.56 283 HIS A N 1
ATOM 2104 C CA . HIS A 1 283 ? -3.069 -5.928 14.663 1.00 97.56 283 HIS A CA 1
ATOM 2105 C C . HIS A 1 283 ? -2.244 -6.138 13.395 1.00 97.56 283 HIS A C 1
ATOM 2107 O O . HIS A 1 283 ? -1.555 -7.149 13.292 1.00 97.56 283 HIS A O 1
ATOM 2113 N N . ARG A 1 284 ? -2.225 -5.152 12.488 1.00 97.06 284 ARG A N 1
ATOM 2114 C CA . ARG A 1 284 ? -1.387 -5.219 11.283 1.00 97.06 284 ARG A CA 1
ATOM 2115 C C . ARG A 1 284 ? 0.102 -5.314 11.618 1.00 97.06 284 ARG A C 1
ATOM 2117 O O . ARG A 1 284 ? 0.798 -6.167 11.081 1.00 97.06 284 ARG A O 1
ATOM 2124 N N . LEU A 1 285 ? 0.576 -4.531 12.591 1.00 96.06 285 LEU A N 1
ATOM 2125 C CA . LEU A 1 285 ? 1.962 -4.612 13.068 1.00 96.06 285 LEU A CA 1
ATOM 2126 C C . LEU A 1 285 ? 2.295 -5.957 13.726 1.00 96.06 285 LEU A C 1
ATOM 2128 O O . LEU A 1 285 ? 3.402 -6.453 13.532 1.00 96.06 285 LEU A O 1
ATOM 2132 N N . LYS A 1 286 ? 1.363 -6.557 14.481 1.00 96.69 286 LYS A N 1
ATOM 2133 C CA . LYS A 1 286 ? 1.548 -7.903 15.052 1.00 96.69 286 LYS A CA 1
ATOM 2134 C C . LYS A 1 286 ? 1.692 -8.964 13.961 1.00 96.69 286 LYS A C 1
ATOM 2136 O O . LYS A 1 286 ? 2.572 -9.808 14.073 1.00 96.69 286 LYS A O 1
ATOM 2141 N N . ILE A 1 287 ? 0.865 -8.894 12.916 1.00 96.00 287 ILE A N 1
ATOM 2142 C CA . ILE A 1 287 ? 0.942 -9.803 11.763 1.00 96.00 287 ILE A CA 1
ATOM 2143 C C . ILE A 1 287 ? 2.277 -9.609 11.036 1.00 96.00 287 ILE A C 1
ATOM 2145 O O . ILE A 1 287 ? 3.003 -10.574 10.833 1.00 96.00 287 ILE A O 1
ATOM 2149 N N . PHE A 1 288 ? 2.665 -8.366 10.739 1.00 95.31 288 PHE A N 1
ATOM 2150 C CA . PHE A 1 288 ? 3.953 -8.073 10.105 1.00 95.31 288 PHE A CA 1
ATOM 2151 C C . PHE A 1 288 ? 5.144 -8.587 10.927 1.00 95.31 288 PHE A C 1
ATOM 2153 O O . PHE A 1 288 ? 6.064 -9.179 10.374 1.00 95.31 288 PHE A O 1
ATOM 2160 N N . ALA A 1 289 ? 5.122 -8.409 12.251 1.00 94.06 289 ALA A N 1
ATOM 2161 C CA . ALA A 1 289 ? 6.178 -8.898 13.133 1.00 94.06 289 ALA A CA 1
ATOM 2162 C C . ALA A 1 289 ? 6.262 -10.432 13.186 1.00 94.06 289 ALA A C 1
ATOM 2164 O O . ALA A 1 289 ? 7.344 -10.955 13.428 1.00 94.06 289 ALA A O 1
ATOM 2165 N N . ALA A 1 290 ? 5.148 -11.139 12.968 1.00 93.88 290 ALA A N 1
ATOM 2166 C CA . ALA A 1 290 ? 5.111 -12.599 12.905 1.00 93.88 290 ALA A CA 1
ATOM 2167 C C . ALA A 1 290 ? 5.606 -13.165 11.562 1.00 93.88 290 ALA A C 1
ATOM 2169 O O . ALA A 1 290 ? 5.986 -14.331 11.502 1.00 93.88 290 ALA A O 1
ATOM 2170 N N . LEU A 1 291 ? 5.599 -12.349 10.502 1.00 91.81 291 LEU A N 1
ATOM 2171 C CA . LEU A 1 291 ? 6.069 -12.714 9.160 1.00 91.81 291 LEU A CA 1
ATOM 2172 C C . LEU A 1 291 ? 7.576 -12.453 8.949 1.00 91.81 291 LEU A C 1
ATOM 2174 O O . LEU A 1 291 ? 8.130 -12.903 7.942 1.00 91.81 291 LEU A O 1
ATOM 2178 N N . GLN A 1 292 ? 8.227 -11.725 9.869 1.00 86.44 292 GLN A N 1
ATOM 2179 C CA . GLN A 1 292 ? 9.677 -11.472 9.879 1.00 86.44 292 GLN A CA 1
ATOM 2180 C C . GLN A 1 292 ? 10.463 -12.594 10.552 1.00 86.44 292 GLN A C 1
ATOM 2182 O O . GLN A 1 292 ? 11.457 -13.035 9.936 1.00 86.44 292 GLN A O 1
#

Foldseek 3Di:
DPDDPQADPVGWGWAAFPVDDPRPPDPDDDDPPADDPVRHGDDDPDDDPFDARPPPRHTPVRGTDDPPPPVVNVPPPPDPDDDDPDDPDDDDDPDDDPVVVVVVVVVVVVVPPPPPPVPPPPPDPDPVVVVVVVVVVVVVVVVVVVVVVVVVVVVVVVVVVVVVVVVPDPPPDPDPDDVVVVVVVVVVVVVVVVVVVVVVVVVVVVVPPDPPPDDPVCPDDDDPVPQDPWPCRLCVVLVNNVLPVLCVVVVPTPVNLLCCCPPVHLVSQVVVVVVSVVPDPVVSVSSSVSSD

InterPro domains:
  IPR001660 Sterile alpha motif domain [PF00536] (227-292)
  IPR001660 Sterile alpha motif domain [PS50105] (226-292)
  IPR001660 Sterile alpha motif domain [SM00454] (223-292)
  IPR013761 Sterile alpha motif/pointed domain superfamily [G3DSA:1.10.150.50] (224-292)
  IPR013761 Sterile alpha motif/pointed domain superfamily [SSF47769] (226-292)

Secondary structure (DSSP, 8-state):
-PPPTTB-TTSPBTT-BTTBS---TT-----TT-B-TTS-B------S-----TTT---GGGG-------HHHHSS-----PPPPPPP-PPPPP---HHHHHHHHHHHHHHTS--------TT---HHHHHHHHHHHHHHHHHHHHHHHHHHHHHHHHHHHHHHHHTTS-S-------HHHHHHHHHHHHHHHHHHHHHHHHHHHHHHS-----SSS-TT----TT--SSHHHHHHHTT-GGGHHHHHHTT--HHHHHHHHHTT-HHHHHHHHHHTT---HHHHHHHHHHH-

Radius of gyration: 34.28 Å; chains: 1; bounding box: 70×56×99 Å